Protein AF-A0A7J4DTY6-F1 (afdb_monomer_lite)

pLDDT: mean 70.14, std 17.64, range [26.81, 92.06]

Sequence (203 aa):
MYASEVGQVRNILKVMVALERLIIMARERLVTVKDMKELMNIMMVFGTAIETVKEQVKTLYPSIAVALEEVSRSVRSMIVETSLEGVGNINPTVVSETALQVLNEAWKKAEEEVRESLPEPPLSIPTPQDVVVATTAIDGGKATQTALVKPSIDELEGLVLAYVKQHGGFLDIKYFQEKYGVTKDEVLEALRRLADKGLVRIA

Radius of gyration: 27.7 Å; chains: 1; bounding box: 78×44×54 Å

Secondary structure (DSSP, 8-state):
-HHHHHHHHHHHHHHHHHHHHHHHHHHHHHHH--SHHHHHHHHHHHHHHHHHHHHHHHTT-HHHHHHHHHHHHHHHHHHHHHTTTT-----HHHHHHHHHHHHHHHHHHHHHHHHHHSPPP------SS--------------------PPPHHHHHHHHHHHHHHTTT---HHHHHHHHT--HHHHHHHHHHHHHTTS----

Foldseek 3Di:
DVVVVVVLVLVVQLLVQLVVLLVVVLVVQCVVDDDLQSVLLSLLLSLLLLVVSLVVCCVPPVVVSVVSVVVSVVSVVVSVVSVPPDDDDDDNVVSNVSSVVSSVVSSVVSVVVSCVVDPDPDDPDDDPDDPPDDDDDDDDDDDDDDDDDQDDLVVLLVVLLVVCVVVVNDDDLVVSCVVRVDDSVSNVVSVVVCVVVVNHDDD

Structure (mmCIF, N/CA/C/O backbone):
data_AF-A0A7J4DTY6-F1
#
_entry.id   AF-A0A7J4DTY6-F1
#
loop_
_atom_site.group_PDB
_atom_site.id
_atom_site.type_symbol
_atom_site.label_atom_id
_atom_site.label_alt_id
_atom_site.label_comp_id
_atom_site.label_asym_id
_atom_site.label_entity_id
_atom_site.label_seq_id
_atom_site.pdbx_PDB_ins_code
_atom_site.Cartn_x
_atom_site.Cartn_y
_atom_site.Cartn_z
_atom_site.occupancy
_atom_site.B_iso_or_equiv
_atom_site.auth_seq_id
_atom_site.auth_comp_id
_atom_site.auth_asym_id
_atom_site.auth_atom_id
_atom_site.pdbx_PDB_model_num
ATOM 1 N N . MET A 1 1 ? -15.604 -0.057 23.910 1.00 50.09 1 MET A N 1
ATOM 2 C CA . MET A 1 1 ? -14.194 -0.474 23.742 1.00 50.09 1 MET A CA 1
ATOM 3 C C . MET A 1 1 ? -14.016 -1.355 22.512 1.00 50.09 1 MET A C 1
ATOM 5 O O . MET A 1 1 ? -13.377 -0.889 21.581 1.00 50.09 1 MET A O 1
ATOM 9 N N . TYR A 1 2 ? -14.690 -2.503 22.416 1.00 52.78 2 TYR A N 1
ATOM 10 C CA . TYR A 1 2 ? -14.561 -3.427 21.274 1.00 52.78 2 TYR A CA 1
ATOM 11 C C . TYR A 1 2 ? -14.817 -2.828 19.876 1.00 52.78 2 TYR A C 1
ATOM 13 O O . TYR A 1 2 ? -14.131 -3.184 18.929 1.00 52.78 2 TYR A O 1
ATOM 21 N N . ALA A 1 3 ? -15.740 -1.870 19.724 1.00 58.59 3 ALA A N 1
ATOM 22 C CA . ALA A 1 3 ? -15.990 -1.223 18.428 1.00 58.59 3 ALA A CA 1
ATOM 23 C C . ALA A 1 3 ? -14.776 -0.433 17.884 1.00 58.59 3 ALA A C 1
ATOM 25 O O . ALA A 1 3 ? -14.556 -0.399 16.676 1.00 58.59 3 ALA A O 1
ATOM 26 N N . SER A 1 4 ? -13.968 0.169 18.768 1.00 64.38 4 SER A N 1
ATOM 27 C CA . SER A 1 4 ? -12.745 0.893 18.383 1.00 64.38 4 SER A CA 1
ATOM 28 C C . SER A 1 4 ? -11.622 -0.075 18.000 1.00 64.38 4 SER A C 1
ATOM 30 O O . SER A 1 4 ? -10.934 0.132 17.004 1.00 64.38 4 SER A O 1
ATOM 32 N N . GLU A 1 5 ? -11.484 -1.179 18.736 1.00 68.19 5 GLU A N 1
ATOM 33 C CA . GLU A 1 5 ? -10.492 -2.226 18.459 1.00 68.19 5 GLU A CA 1
ATOM 34 C C . GLU A 1 5 ? -10.781 -2.942 17.135 1.00 68.19 5 GLU A C 1
ATOM 36 O O . GLU A 1 5 ? -9.880 -3.111 16.319 1.00 68.19 5 GLU A O 1
ATOM 41 N N . VAL A 1 6 ? -12.047 -3.274 16.858 1.00 72.06 6 VAL A N 1
ATOM 42 C CA . VAL A 1 6 ? -12.460 -3.865 15.572 1.00 72.06 6 VAL A CA 1
ATOM 43 C C . VAL A 1 6 ? -12.197 -2.902 14.408 1.00 72.06 6 VAL A C 1
ATOM 45 O O . VAL A 1 6 ? -11.744 -3.332 13.347 1.00 72.06 6 VAL A O 1
ATOM 48 N N . GLY A 1 7 ? -12.407 -1.596 14.606 1.00 69.69 7 GLY A N 1
ATOM 49 C CA . GLY A 1 7 ? -12.053 -0.572 13.618 1.00 69.69 7 GLY A CA 1
ATOM 50 C C . GLY A 1 7 ? -10.548 -0.518 13.333 1.00 69.69 7 GLY A C 1
ATOM 51 O O . GLY A 1 7 ? -10.142 -0.451 12.172 1.00 69.69 7 GLY A O 1
ATOM 52 N N . GLN A 1 8 ? -9.718 -0.619 14.374 1.00 71.75 8 GLN A N 1
ATOM 53 C CA . GLN A 1 8 ? -8.261 -0.669 14.231 1.00 71.75 8 GLN A CA 1
ATOM 54 C C . GLN A 1 8 ? -7.806 -1.940 13.508 1.00 71.75 8 GLN A C 1
ATOM 56 O O . GLN A 1 8 ? -7.022 -1.843 12.567 1.00 71.75 8 GLN A O 1
ATOM 61 N N . VAL A 1 9 ? -8.340 -3.111 13.871 1.00 77.00 9 VAL A N 1
ATOM 62 C CA . VAL A 1 9 ? -8.026 -4.390 13.208 1.00 77.00 9 VAL A CA 1
ATOM 63 C C . VAL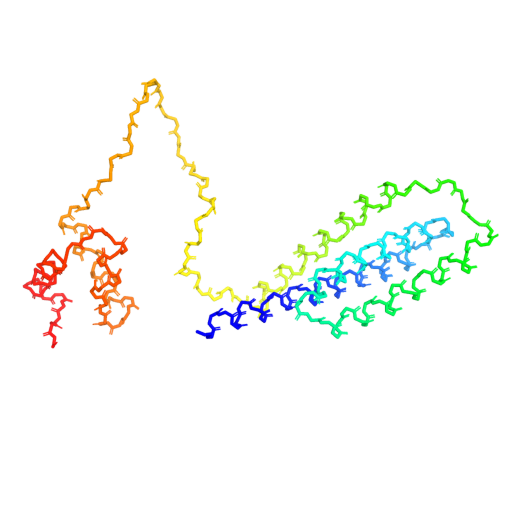 A 1 9 ? -8.417 -4.361 11.730 1.00 77.00 9 VAL A C 1
ATOM 65 O O . VAL A 1 9 ? -7.627 -4.766 10.878 1.00 77.00 9 VAL A O 1
ATOM 68 N N . ARG A 1 10 ? -9.592 -3.811 11.395 1.00 71.19 10 ARG A N 1
ATOM 69 C CA . ARG A 1 10 ? -10.018 -3.645 9.997 1.00 71.19 10 ARG A CA 1
ATOM 70 C C . ARG A 1 10 ? -9.068 -2.729 9.231 1.00 71.19 10 ARG A C 1
ATOM 72 O O . ARG A 1 10 ? -8.735 -3.030 8.090 1.00 71.19 10 ARG A O 1
ATOM 79 N N . ASN A 1 11 ? -8.617 -1.636 9.846 1.00 76.06 11 ASN A N 1
ATOM 80 C CA . ASN A 1 11 ? -7.683 -0.719 9.202 1.00 76.06 11 ASN A CA 1
ATOM 81 C C . ASN A 1 11 ? -6.321 -1.382 8.938 1.00 76.06 11 ASN A C 1
ATOM 83 O O . ASN A 1 11 ? -5.786 -1.254 7.842 1.00 76.06 11 ASN A O 1
ATOM 87 N N . ILE A 1 12 ? -5.799 -2.159 9.895 1.00 78.00 12 ILE A N 1
ATOM 88 C CA . ILE A 1 12 ? -4.567 -2.946 9.707 1.00 78.00 12 ILE A CA 1
ATOM 89 C C . ILE A 1 12 ? -4.719 -3.902 8.541 1.00 78.00 12 ILE A C 1
ATOM 91 O O . ILE A 1 12 ? -3.852 -3.947 7.674 1.00 78.00 12 ILE A O 1
ATOM 95 N N . LEU A 1 13 ? -5.819 -4.657 8.519 1.00 80.50 13 LEU A N 1
ATOM 96 C CA . LEU A 1 13 ? -6.044 -5.641 7.477 1.00 80.50 13 LEU A CA 1
ATOM 97 C C . LEU A 1 13 ? -6.123 -4.966 6.108 1.00 80.50 13 LEU A C 1
ATOM 99 O O . LEU A 1 13 ? -5.472 -5.422 5.177 1.00 80.50 13 LEU A O 1
ATOM 103 N N . LYS A 1 14 ? -6.829 -3.833 6.001 1.00 79.81 14 LYS A N 1
ATOM 104 C CA . LYS A 1 14 ? -6.867 -3.044 4.764 1.00 79.81 14 LYS A CA 1
ATOM 105 C C . LYS A 1 14 ? -5.466 -2.630 4.306 1.00 79.81 14 LYS A C 1
ATOM 107 O O . LYS A 1 14 ? -5.148 -2.815 3.135 1.00 79.81 14 LYS A O 1
ATOM 112 N N . VAL A 1 15 ? -4.614 -2.130 5.205 1.00 80.81 15 VAL A N 1
ATOM 113 C CA . VAL A 1 15 ? -3.241 -1.745 4.836 1.00 80.81 15 VAL A CA 1
ATOM 114 C C . VAL A 1 15 ? -2.395 -2.963 4.448 1.00 80.81 15 VAL A C 1
ATOM 116 O O . VAL A 1 15 ? -1.637 -2.907 3.484 1.00 80.81 15 VAL A O 1
ATOM 119 N N . MET A 1 16 ? -2.518 -4.070 5.179 1.00 82.88 16 MET A N 1
ATOM 120 C CA . MET A 1 16 ? -1.734 -5.280 4.936 1.00 82.88 16 MET A CA 1
ATOM 121 C C . MET A 1 16 ? -2.086 -5.909 3.585 1.00 82.88 16 MET A C 1
ATOM 123 O O . MET A 1 16 ? -1.189 -6.239 2.812 1.00 82.88 16 MET A O 1
ATOM 127 N N . VAL A 1 17 ? -3.378 -5.968 3.258 1.00 84.44 17 VAL A N 1
ATOM 128 C CA . VAL A 1 17 ? -3.850 -6.420 1.946 1.00 84.44 17 VAL A CA 1
ATOM 129 C C . VAL A 1 17 ? -3.437 -5.426 0.853 1.00 84.44 17 VAL A C 1
ATOM 131 O O . VAL A 1 17 ? -2.979 -5.840 -0.208 1.00 84.44 17 VAL A O 1
ATOM 134 N N . ALA A 1 18 ? -3.500 -4.111 1.094 1.00 80.88 18 ALA A N 1
ATOM 135 C CA . ALA A 1 18 ? -3.021 -3.120 0.123 1.00 80.88 18 ALA A CA 1
ATOM 136 C C . ALA A 1 18 ? -1.521 -3.280 -0.175 1.00 80.88 18 ALA A C 1
ATOM 138 O O . ALA A 1 18 ? -1.108 -3.206 -1.334 1.00 80.88 18 ALA A O 1
ATOM 139 N N . LEU A 1 19 ? -0.710 -3.560 0.848 1.00 84.69 19 LEU A N 1
ATOM 140 C CA . LEU A 1 19 ? 0.712 -3.851 0.690 1.00 84.69 19 LEU A CA 1
ATOM 141 C C . LEU A 1 19 ? 0.941 -5.136 -0.114 1.00 84.69 19 LEU A C 1
ATOM 143 O O . LEU A 1 19 ? 1.760 -5.145 -1.032 1.00 84.69 19 LEU A O 1
ATOM 147 N N . GLU A 1 20 ? 0.206 -6.203 0.197 1.00 87.56 20 GLU A N 1
ATOM 148 C CA . GLU A 1 20 ? 0.264 -7.455 -0.559 1.00 87.56 20 GLU A CA 1
ATOM 149 C C . GLU A 1 20 ? -0.055 -7.218 -2.042 1.00 87.56 20 GLU A C 1
ATOM 151 O O . GLU A 1 20 ? 0.715 -7.613 -2.921 1.00 87.56 20 GLU A O 1
ATOM 156 N N . ARG A 1 21 ? -1.140 -6.489 -2.336 1.00 88.69 21 ARG A N 1
ATOM 157 C CA . ARG A 1 21 ? -1.534 -6.144 -3.708 1.00 88.69 21 ARG A CA 1
ATOM 158 C C . ARG A 1 21 ? -0.487 -5.297 -4.422 1.00 88.69 21 ARG A C 1
ATOM 160 O O . ARG A 1 21 ? -0.227 -5.536 -5.603 1.00 88.69 21 ARG A O 1
ATOM 167 N N . LEU A 1 22 ? 0.147 -4.359 -3.721 1.00 85.06 22 LEU A N 1
ATOM 168 C CA . LEU A 1 22 ? 1.234 -3.551 -4.268 1.00 85.06 22 LEU A CA 1
ATOM 169 C C . LEU A 1 22 ? 2.437 -4.422 -4.666 1.00 85.06 22 LEU A C 1
ATOM 171 O O . LEU A 1 22 ? 2.975 -4.261 -5.761 1.00 85.06 22 LEU A O 1
ATOM 175 N N . ILE A 1 23 ? 2.828 -5.376 -3.815 1.00 88.00 23 ILE A N 1
ATOM 176 C CA . ILE A 1 23 ? 3.949 -6.292 -4.077 1.00 88.00 23 ILE A CA 1
ATOM 177 C C . ILE A 1 23 ? 3.628 -7.243 -5.237 1.00 88.00 23 ILE A C 1
ATOM 179 O O . ILE A 1 23 ? 4.478 -7.465 -6.102 1.00 88.00 23 ILE A O 1
ATOM 183 N N . ILE A 1 24 ? 2.405 -7.777 -5.303 1.00 88.19 24 ILE A N 1
ATOM 184 C CA . ILE A 1 24 ? 1.967 -8.631 -6.418 1.00 88.19 24 ILE A CA 1
ATOM 185 C C . ILE A 1 24 ? 2.021 -7.853 -7.736 1.00 88.19 24 ILE A C 1
ATOM 187 O O . ILE A 1 24 ? 2.596 -8.340 -8.709 1.00 88.19 24 ILE A O 1
ATOM 191 N N . MET A 1 25 ? 1.503 -6.622 -7.756 1.00 85.56 25 MET A N 1
ATOM 192 C CA . MET A 1 25 ? 1.555 -5.773 -8.945 1.00 85.56 25 MET A CA 1
ATOM 193 C C . MET A 1 25 ? 3.000 -5.456 -9.356 1.00 85.56 25 MET A C 1
ATOM 195 O O . MET A 1 25 ? 3.314 -5.462 -10.547 1.00 85.56 25 MET A O 1
ATOM 199 N N . ALA A 1 26 ? 3.892 -5.220 -8.389 1.00 86.62 26 ALA A N 1
ATOM 200 C CA . ALA A 1 26 ? 5.315 -5.029 -8.655 1.00 86.62 26 ALA A CA 1
ATOM 201 C C . ALA A 1 26 ? 5.925 -6.259 -9.322 1.00 86.62 26 ALA A C 1
ATOM 203 O O . ALA A 1 26 ? 6.552 -6.139 -10.371 1.00 86.62 26 ALA A O 1
ATOM 204 N N . ARG A 1 27 ? 5.681 -7.450 -8.767 1.00 89.62 27 ARG A N 1
ATOM 205 C CA . ARG A 1 27 ? 6.142 -8.716 -9.343 1.00 89.62 27 ARG A CA 1
ATOM 206 C C . ARG A 1 27 ? 5.638 -8.904 -10.773 1.00 89.62 27 ARG A C 1
ATOM 208 O O . ARG A 1 27 ? 6.429 -9.243 -11.647 1.00 89.62 27 ARG A O 1
ATOM 215 N N . GLU A 1 28 ? 4.345 -8.705 -11.014 1.00 88.81 28 GLU A N 1
ATOM 216 C CA . GLU A 1 28 ? 3.744 -8.857 -12.345 1.00 88.81 28 GLU A CA 1
ATOM 217 C C . GLU A 1 28 ? 4.382 -7.904 -13.356 1.00 88.81 28 GLU A C 1
ATOM 219 O O . GLU A 1 28 ? 4.816 -8.347 -14.418 1.00 88.81 28 GLU A O 1
ATOM 224 N N . ARG A 1 29 ? 4.523 -6.621 -12.997 1.00 85.69 29 ARG A N 1
ATOM 225 C CA . ARG A 1 29 ? 5.162 -5.631 -13.871 1.00 85.69 29 ARG A CA 1
ATOM 226 C C . ARG A 1 29 ? 6.627 -5.968 -14.128 1.00 85.69 29 ARG A C 1
ATOM 228 O O . ARG A 1 29 ? 7.035 -5.941 -15.283 1.00 85.69 29 ARG A O 1
ATOM 235 N N . LEU A 1 30 ? 7.385 -6.353 -13.097 1.00 87.69 30 LEU A N 1
ATOM 236 C CA . LEU A 1 30 ? 8.800 -6.735 -13.207 1.00 87.69 30 LEU A CA 1
ATOM 237 C C . LEU A 1 30 ? 9.023 -7.927 -14.147 1.00 87.69 30 LEU A C 1
ATOM 239 O O . LEU A 1 30 ? 9.977 -7.918 -14.917 1.00 87.69 30 LEU A O 1
ATOM 243 N N . VAL A 1 31 ? 8.135 -8.925 -14.131 1.00 86.94 31 VAL A N 1
ATOM 244 C CA . VAL A 1 31 ? 8.215 -10.087 -15.037 1.00 86.94 31 VAL A CA 1
ATOM 245 C C . VAL A 1 31 ? 7.969 -9.694 -16.497 1.00 86.94 31 VAL A C 1
ATOM 247 O O . VAL A 1 31 ? 8.496 -10.336 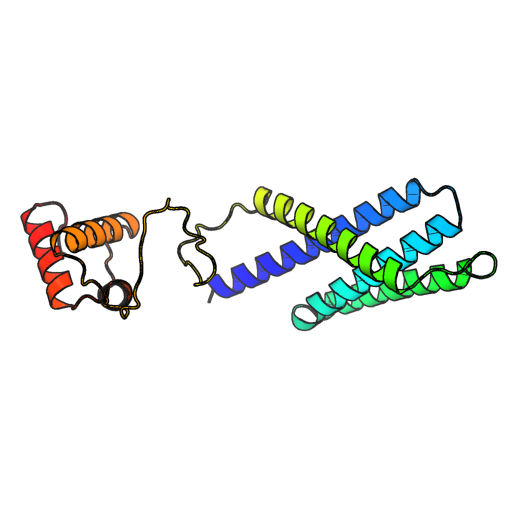-17.403 1.00 86.94 31 VAL A O 1
ATOM 250 N N . THR A 1 32 ? 7.176 -8.649 -16.742 1.00 89.25 32 THR A N 1
ATOM 251 C CA . THR A 1 32 ? 6.845 -8.194 -18.102 1.00 89.25 32 THR A CA 1
ATOM 252 C C . THR A 1 32 ? 7.853 -7.218 -18.708 1.00 89.25 32 THR A C 1
ATOM 254 O O . THR A 1 32 ? 7.738 -6.915 -19.896 1.00 89.25 32 THR A O 1
ATOM 257 N N . VAL A 1 33 ? 8.830 -6.743 -17.927 1.00 89.38 33 VAL A N 1
ATOM 258 C CA . VAL A 1 33 ? 9.803 -5.741 -18.380 1.00 89.38 33 VAL A CA 1
ATOM 259 C C . VAL A 1 33 ? 10.698 -6.289 -19.481 1.00 89.38 33 VAL A C 1
ATOM 261 O O . VAL A 1 33 ? 11.272 -7.370 -19.352 1.00 89.38 33 VAL A O 1
ATOM 264 N N . LYS A 1 34 ? 10.864 -5.497 -20.543 1.00 84.88 34 LYS A N 1
ATOM 265 C CA . LYS A 1 34 ? 11.772 -5.822 -21.654 1.00 84.88 34 LYS A CA 1
ATOM 266 C C . LYS A 1 34 ? 13.026 -4.953 -21.677 1.00 84.88 34 LYS A C 1
ATOM 268 O O . LYS A 1 34 ? 14.076 -5.437 -22.090 1.00 84.88 34 LYS A O 1
ATOM 273 N N . ASP A 1 35 ? 12.929 -3.720 -21.178 1.00 85.31 35 ASP A N 1
ATOM 274 C CA . ASP A 1 35 ? 13.999 -2.722 -21.247 1.00 85.31 35 ASP A CA 1
ATOM 275 C C . ASP A 1 35 ? 14.432 -2.220 -19.859 1.00 85.31 35 ASP A C 1
ATOM 277 O O . ASP A 1 35 ? 13.613 -2.011 -18.962 1.00 85.31 35 ASP A O 1
ATOM 281 N N . MET A 1 36 ? 15.723 -1.909 -19.691 1.00 82.19 36 MET A N 1
ATOM 282 C CA . MET A 1 36 ? 16.263 -1.386 -18.421 1.00 82.19 36 MET A CA 1
ATOM 283 C C . MET A 1 36 ? 15.627 -0.054 -17.998 1.00 82.19 36 MET A C 1
ATOM 285 O O . MET A 1 36 ? 15.429 0.200 -16.813 1.00 82.19 36 MET A O 1
ATOM 289 N N . LYS A 1 37 ? 15.249 0.801 -18.954 1.00 82.50 37 LYS A N 1
ATOM 290 C CA . LYS A 1 37 ? 14.558 2.065 -18.657 1.00 82.50 37 LYS A CA 1
ATOM 291 C C . LYS A 1 37 ? 13.182 1.827 -18.026 1.00 82.50 37 LYS A C 1
ATOM 293 O O . LYS A 1 37 ? 12.783 2.550 -17.114 1.00 82.50 37 LYS A O 1
ATOM 298 N N . GLU A 1 38 ? 12.462 0.826 -18.521 1.00 83.81 38 GLU A N 1
ATOM 299 C CA . GLU A 1 38 ? 11.157 0.430 -18.000 1.00 83.81 38 GLU A CA 1
ATOM 300 C C . GLU A 1 38 ? 11.301 -0.193 -16.605 1.00 83.81 38 GLU A C 1
ATOM 302 O O . GLU A 1 38 ? 10.561 0.194 -15.700 1.00 83.81 38 GLU A O 1
ATOM 307 N N . LEU A 1 39 ? 12.322 -1.041 -16.399 1.00 86.31 39 LEU A N 1
ATOM 308 C CA . LEU A 1 39 ? 12.687 -1.579 -15.082 1.00 86.31 39 LEU A CA 1
ATOM 309 C C . LEU A 1 39 ? 12.883 -0.455 -14.060 1.00 86.31 39 LEU A C 1
ATOM 311 O O . LEU A 1 39 ? 12.267 -0.457 -12.997 1.00 86.31 39 LEU A O 1
ATOM 315 N N . MET A 1 40 ? 13.705 0.535 -14.408 1.00 85.44 40 MET A N 1
ATOM 316 C CA . MET A 1 40 ? 14.034 1.658 -13.531 1.00 85.44 40 MET A CA 1
ATOM 317 C C . MET A 1 40 ? 12.809 2.509 -13.197 1.00 85.44 40 MET A C 1
ATOM 319 O O . MET A 1 40 ? 12.614 2.880 -12.041 1.00 85.44 40 MET A O 1
ATOM 323 N N . ASN A 1 41 ? 11.948 2.776 -14.184 1.00 85.75 41 ASN A N 1
ATOM 324 C CA . ASN A 1 41 ? 10.704 3.508 -13.959 1.00 85.75 41 ASN A CA 1
ATOM 325 C C . ASN A 1 41 ? 9.776 2.752 -12.996 1.00 85.75 41 ASN A C 1
ATOM 327 O O . ASN A 1 41 ? 9.266 3.323 -12.036 1.00 85.75 41 ASN A O 1
ATOM 331 N N . ILE A 1 42 ? 9.612 1.445 -13.210 1.00 86.81 42 ILE A N 1
ATOM 332 C CA . ILE A 1 42 ? 8.832 0.558 -12.344 1.00 86.81 42 ILE A CA 1
ATOM 333 C C . ILE A 1 42 ? 9.376 0.584 -10.914 1.00 86.81 42 ILE A C 1
ATOM 335 O O . ILE A 1 42 ? 8.622 0.842 -9.977 1.00 86.81 42 ILE A O 1
ATOM 339 N N . MET A 1 43 ? 10.682 0.386 -10.733 1.00 87.31 43 MET A N 1
ATOM 340 C CA . MET A 1 43 ? 11.304 0.385 -9.409 1.00 87.31 43 MET A CA 1
ATOM 341 C C . MET A 1 43 ? 11.144 1.720 -8.679 1.00 87.31 43 MET A C 1
ATOM 343 O O . MET A 1 43 ? 10.864 1.723 -7.482 1.00 87.31 43 MET A O 1
ATOM 347 N N . MET A 1 44 ? 11.272 2.848 -9.383 1.00 88.06 44 MET A N 1
ATOM 348 C CA . MET A 1 44 ? 11.054 4.170 -8.793 1.00 88.06 44 MET A CA 1
ATOM 349 C C . MET A 1 44 ? 9.602 4.358 -8.341 1.00 88.06 44 MET A C 1
ATOM 351 O O . MET A 1 44 ? 9.373 4.751 -7.199 1.00 88.06 44 MET A O 1
ATOM 355 N N . VAL A 1 45 ? 8.633 4.011 -9.195 1.00 89.00 45 VAL A N 1
ATOM 356 C CA . VAL A 1 45 ? 7.194 4.090 -8.892 1.00 89.00 45 VAL A CA 1
ATOM 357 C C . VAL A 1 45 ? 6.851 3.246 -7.659 1.00 89.00 45 VAL A C 1
ATOM 359 O O . VAL A 1 45 ? 6.220 3.736 -6.719 1.00 89.00 45 VAL A O 1
ATOM 362 N N . PHE A 1 46 ? 7.321 1.998 -7.606 1.00 87.50 46 PHE A N 1
ATOM 363 C CA . PHE A 1 46 ? 7.070 1.121 -6.461 1.00 87.50 46 PHE A CA 1
ATOM 364 C C . PHE A 1 46 ? 7.805 1.568 -5.196 1.00 87.50 46 PHE A C 1
ATOM 366 O O . PHE A 1 46 ? 7.211 1.542 -4.121 1.00 87.50 46 PHE A O 1
ATOM 373 N N . GLY A 1 47 ? 9.045 2.050 -5.308 1.00 89.12 47 GLY A N 1
ATOM 374 C CA . GLY A 1 47 ? 9.782 2.624 -4.181 1.00 89.12 47 GLY A CA 1
ATOM 375 C C . GLY A 1 47 ? 9.032 3.793 -3.539 1.00 89.12 47 GLY A C 1
ATOM 376 O O . GLY A 1 47 ? 8.869 3.830 -2.321 1.00 89.12 47 GLY A O 1
ATOM 377 N N . THR A 1 48 ? 8.485 4.704 -4.350 1.00 89.44 48 THR A N 1
ATOM 378 C CA . THR A 1 48 ? 7.666 5.821 -3.849 1.00 89.44 48 THR A CA 1
ATOM 379 C C . THR A 1 48 ? 6.325 5.375 -3.253 1.00 89.44 48 THR A C 1
ATOM 381 O O . THR A 1 48 ? 5.871 5.944 -2.257 1.00 89.44 48 THR A O 1
ATOM 384 N N . ALA A 1 49 ? 5.700 4.328 -3.799 1.00 87.94 49 ALA A N 1
ATOM 385 C CA . ALA A 1 49 ? 4.457 3.785 -3.253 1.00 87.94 49 ALA A CA 1
ATOM 386 C C . ALA A 1 49 ? 4.678 3.120 -1.880 1.00 87.94 49 ALA A C 1
ATOM 388 O O . ALA A 1 49 ? 3.914 3.369 -0.949 1.00 87.94 49 ALA A O 1
ATOM 389 N N . ILE A 1 50 ? 5.757 2.344 -1.724 1.00 89.44 50 ILE A N 1
ATOM 390 C CA . ILE A 1 50 ? 6.146 1.715 -0.450 1.00 89.44 50 ILE A CA 1
ATOM 391 C C . ILE A 1 50 ? 6.427 2.778 0.616 1.00 89.44 50 ILE A C 1
ATOM 393 O O . ILE A 1 50 ? 5.964 2.649 1.747 1.00 89.44 50 ILE A O 1
ATOM 397 N N . GLU A 1 51 ? 7.118 3.859 0.250 1.00 89.06 51 GLU A N 1
ATOM 398 C CA . GLU A 1 51 ? 7.378 4.991 1.145 1.00 89.06 51 GLU A CA 1
ATOM 399 C C . GLU A 1 51 ? 6.076 5.645 1.642 1.00 89.06 51 GLU A C 1
ATOM 401 O O . GLU A 1 51 ? 5.942 5.977 2.819 1.00 89.06 51 GLU A O 1
ATOM 406 N N . THR A 1 52 ? 5.082 5.762 0.760 1.00 87.62 52 THR A N 1
ATOM 407 C CA . THR A 1 52 ? 3.767 6.323 1.101 1.00 87.62 52 THR A CA 1
ATOM 408 C C . THR A 1 52 ? 3.011 5.420 2.077 1.00 87.62 52 THR A C 1
ATOM 410 O O . THR A 1 52 ? 2.469 5.901 3.072 1.00 87.62 52 THR A O 1
ATOM 413 N N . VAL A 1 53 ? 3.007 4.104 1.838 1.00 85.62 53 VAL A N 1
ATOM 414 C CA . VAL A 1 53 ? 2.390 3.128 2.754 1.00 85.62 53 VAL A CA 1
ATOM 415 C C . VAL A 1 53 ? 3.106 3.127 4.105 1.00 85.62 53 VAL A C 1
ATOM 417 O O . VAL A 1 53 ? 2.454 3.102 5.148 1.00 85.62 53 VAL A O 1
ATOM 420 N N . LYS A 1 54 ? 4.440 3.224 4.110 1.00 87.00 54 LYS A N 1
ATOM 421 C CA . LYS A 1 54 ? 5.245 3.307 5.333 1.00 87.00 54 LYS A CA 1
ATOM 422 C C . LYS A 1 54 ? 4.795 4.463 6.223 1.00 87.00 54 LYS A C 1
ATOM 424 O O . LYS A 1 54 ? 4.561 4.242 7.410 1.00 87.00 54 LYS A O 1
ATOM 429 N N . GLU A 1 55 ? 4.635 5.667 5.672 1.00 87.25 55 GLU A N 1
ATOM 430 C CA . GLU A 1 55 ? 4.196 6.834 6.451 1.00 87.25 55 GLU A CA 1
ATOM 431 C C . GLU A 1 55 ? 2.766 6.675 6.995 1.00 87.25 55 GLU A C 1
ATOM 433 O O . GLU A 1 55 ? 2.496 7.078 8.126 1.00 87.25 55 GLU A O 1
ATOM 438 N N . GLN A 1 56 ? 1.865 6.013 6.260 1.00 81.31 56 GLN A N 1
ATOM 439 C CA . GLN A 1 56 ? 0.507 5.722 6.743 1.00 81.31 56 GLN A CA 1
ATOM 440 C C . GLN A 1 56 ? 0.494 4.712 7.900 1.00 81.31 56 GLN A C 1
ATOM 442 O O . GLN A 1 56 ? -0.300 4.837 8.834 1.00 81.31 56 GLN A O 1
ATOM 447 N N . VAL A 1 57 ? 1.384 3.717 7.862 1.00 82.19 57 VAL A N 1
ATOM 448 C CA . VAL A 1 57 ? 1.449 2.662 8.884 1.00 82.19 57 VAL A CA 1
ATOM 449 C C . VAL A 1 57 ? 2.247 3.091 10.107 1.00 82.19 57 VAL A C 1
ATOM 451 O O . VAL A 1 57 ? 1.935 2.652 11.207 1.00 82.19 57 VAL A O 1
ATOM 454 N N . LYS A 1 58 ? 3.236 3.975 9.960 1.00 84.94 58 LYS A N 1
ATOM 455 C CA . LYS A 1 58 ? 4.147 4.408 11.032 1.00 84.94 58 LYS A CA 1
ATOM 456 C C . LYS A 1 58 ? 3.441 4.874 12.305 1.00 84.94 58 LYS A C 1
ATOM 458 O O . LYS A 1 58 ? 3.903 4.554 13.397 1.00 84.94 58 LYS A O 1
ATOM 463 N N . THR A 1 59 ? 2.325 5.589 12.173 1.00 79.06 59 THR A N 1
ATOM 464 C CA . THR A 1 59 ? 1.549 6.101 13.317 1.00 79.06 59 THR A CA 1
ATOM 465 C C . THR A 1 59 ? 0.771 5.002 14.044 1.00 79.06 59 THR A C 1
ATOM 467 O O . THR A 1 59 ? 0.497 5.131 15.233 1.00 79.06 59 THR A O 1
ATOM 470 N N . LEU A 1 60 ? 0.416 3.922 13.347 1.00 75.06 60 LEU A N 1
ATOM 471 C CA . LEU A 1 60 ? -0.411 2.842 13.887 1.00 75.06 60 LEU A CA 1
ATOM 472 C C . LEU A 1 60 ? 0.438 1.643 14.340 1.00 75.06 60 LEU A C 1
ATOM 474 O O . LEU A 1 60 ? 0.185 1.079 15.400 1.00 75.06 60 LEU A O 1
ATOM 478 N N . TYR A 1 61 ? 1.449 1.270 13.550 1.00 79.94 61 TYR A N 1
ATOM 479 C CA . TYR A 1 61 ? 2.286 0.081 13.724 1.00 79.94 61 TYR A CA 1
ATOM 480 C C . TYR A 1 61 ? 3.746 0.357 13.328 1.00 79.94 61 TYR A C 1
ATOM 482 O O . TYR A 1 61 ? 4.163 0.076 12.200 1.00 79.94 61 TYR A O 1
ATOM 490 N N . PRO A 1 62 ? 4.569 0.854 14.269 1.00 83.38 62 PRO A N 1
ATOM 491 C CA . PRO A 1 62 ? 5.970 1.180 14.006 1.00 83.38 62 PRO A CA 1
ATOM 492 C C . PRO A 1 62 ? 6.810 -0.011 13.524 1.00 83.38 62 PRO A C 1
ATOM 494 O O . PRO A 1 62 ? 7.716 0.171 12.718 1.00 83.38 62 PRO A O 1
ATOM 497 N N . SER A 1 63 ? 6.507 -1.235 13.969 1.00 82.81 63 SER A N 1
ATOM 498 C CA . SER A 1 63 ? 7.237 -2.447 13.563 1.00 82.81 63 SER A CA 1
ATOM 499 C C . SER A 1 63 ? 7.099 -2.754 12.068 1.00 82.81 63 SER A C 1
ATOM 501 O O . SER A 1 63 ? 8.083 -3.104 11.421 1.00 82.81 63 SER A O 1
ATOM 503 N N . ILE A 1 64 ? 5.903 -2.572 11.499 1.00 83.00 64 ILE A N 1
ATOM 504 C CA . ILE A 1 64 ? 5.659 -2.760 10.062 1.00 83.00 64 ILE A CA 1
ATOM 505 C C . ILE A 1 64 ? 6.360 -1.655 9.266 1.00 83.00 64 ILE A C 1
ATOM 507 O O . ILE A 1 64 ? 6.942 -1.926 8.220 1.00 83.00 64 ILE A O 1
ATOM 511 N N . ALA A 1 65 ? 6.372 -0.422 9.777 1.00 86.81 65 ALA A N 1
ATOM 512 C CA . ALA A 1 65 ? 7.090 0.676 9.134 1.00 86.81 65 ALA A CA 1
ATOM 513 C C . ALA A 1 65 ? 8.607 0.419 9.043 1.00 86.81 65 ALA A C 1
ATOM 515 O O . ALA A 1 65 ? 9.215 0.777 8.038 1.00 86.81 65 ALA A O 1
ATOM 516 N N . VAL A 1 66 ? 9.212 -0.242 10.039 1.00 90.50 66 VAL A N 1
ATOM 517 C CA . VAL A 1 66 ? 10.625 -0.664 9.975 1.00 90.50 66 VAL A CA 1
ATOM 518 C C . VAL A 1 66 ? 10.845 -1.693 8.862 1.00 90.50 66 VAL A C 1
ATOM 520 O O . VAL A 1 66 ? 11.760 -1.525 8.061 1.00 90.50 66 VAL A O 1
ATOM 523 N N . ALA A 1 67 ? 9.982 -2.706 8.747 1.00 87.94 67 ALA A N 1
ATOM 524 C CA . ALA A 1 67 ? 10.078 -3.687 7.663 1.00 87.94 67 ALA A CA 1
ATOM 525 C C . ALA A 1 67 ? 9.914 -3.034 6.276 1.00 87.94 67 ALA A C 1
ATOM 527 O O . ALA A 1 67 ? 10.655 -3.338 5.343 1.00 87.94 67 ALA A O 1
ATOM 528 N N . LEU A 1 68 ? 8.984 -2.083 6.140 1.00 88.62 68 LEU A N 1
ATOM 529 C CA . LEU A 1 68 ? 8.799 -1.315 4.904 1.00 88.62 68 LEU A CA 1
ATOM 530 C C . LEU A 1 68 ? 9.995 -0.410 4.582 1.00 88.62 68 LEU A C 1
ATOM 532 O O . LEU A 1 68 ? 10.310 -0.227 3.408 1.00 88.62 68 LEU A O 1
ATOM 536 N N . GLU A 1 69 ? 10.685 0.126 5.590 1.00 91.31 69 GLU A N 1
ATOM 537 C CA . GLU A 1 69 ? 11.922 0.891 5.398 1.00 91.31 69 GLU A CA 1
ATOM 538 C C . GLU A 1 69 ? 13.047 0.014 4.836 1.00 91.31 69 GLU A C 1
ATOM 540 O O . GLU A 1 69 ? 13.747 0.436 3.917 1.00 91.31 69 GLU A O 1
ATOM 545 N N . GLU A 1 70 ? 13.203 -1.216 5.332 1.00 91.75 70 GLU A N 1
ATOM 546 C CA . GLU A 1 70 ? 14.188 -2.166 4.801 1.00 91.75 70 GLU A CA 1
ATOM 547 C C . GLU A 1 70 ? 13.912 -2.499 3.330 1.00 91.75 70 GLU A C 1
ATOM 549 O O . GLU A 1 70 ? 14.825 -2.450 2.499 1.00 91.75 70 GLU A O 1
ATOM 554 N N . VAL A 1 71 ? 12.645 -2.751 2.982 1.00 90.12 71 VAL A N 1
ATOM 555 C CA . VAL A 1 71 ? 12.229 -2.982 1.590 1.00 90.12 71 VAL A CA 1
ATOM 556 C C . VAL A 1 71 ? 12.486 -1.738 0.735 1.00 90.12 71 VAL A C 1
ATOM 558 O O . VAL A 1 71 ? 13.081 -1.842 -0.338 1.00 90.12 71 VAL A O 1
ATOM 561 N N . SER A 1 72 ? 12.111 -0.550 1.217 1.00 89.81 72 SER A N 1
ATOM 562 C CA . SER A 1 72 ? 12.343 0.723 0.521 1.00 89.81 72 SER A CA 1
ATOM 563 C C . SER A 1 72 ? 13.838 0.967 0.275 1.00 89.81 72 SER A C 1
ATOM 565 O O . SER A 1 72 ? 14.252 1.341 -0.826 1.00 89.81 72 SER A O 1
ATOM 567 N N . ARG A 1 73 ? 14.691 0.667 1.262 1.00 92.06 73 ARG A N 1
ATOM 568 C CA . ARG A 1 73 ? 16.151 0.755 1.137 1.00 92.06 73 ARG A CA 1
ATOM 569 C C . ARG A 1 73 ? 16.709 -0.233 0.117 1.00 92.06 73 ARG A C 1
ATOM 571 O O . ARG A 1 73 ? 17.573 0.153 -0.666 1.00 92.06 73 ARG A O 1
ATOM 578 N N . SER A 1 74 ? 16.211 -1.468 0.100 1.00 91.44 74 SER A N 1
ATOM 579 C CA . SER A 1 74 ? 16.605 -2.478 -0.887 1.00 91.44 74 SER A CA 1
ATOM 580 C C . SER A 1 74 ? 16.258 -2.039 -2.315 1.00 91.44 74 SER A C 1
ATOM 582 O O . SER A 1 74 ? 17.121 -2.072 -3.193 1.00 91.44 74 SER A O 1
ATOM 584 N N . VAL A 1 75 ? 15.043 -1.519 -2.531 1.00 89.56 75 VAL A N 1
ATOM 585 C CA . VAL A 1 75 ? 14.612 -0.956 -3.824 1.00 89.56 75 VAL A CA 1
ATOM 586 C C . VAL A 1 75 ? 15.507 0.213 -4.241 1.00 89.56 75 VAL A C 1
ATOM 588 O O . VAL A 1 75 ? 15.969 0.253 -5.380 1.00 89.56 75 VAL A O 1
ATOM 591 N N . ARG A 1 76 ? 15.820 1.134 -3.319 1.00 88.75 76 ARG A N 1
ATOM 592 C CA . ARG A 1 76 ? 16.742 2.253 -3.578 1.00 88.75 76 ARG A CA 1
ATOM 593 C C . ARG A 1 76 ? 18.156 1.781 -3.939 1.00 88.75 76 ARG A C 1
ATOM 595 O O . ARG A 1 76 ? 18.736 2.334 -4.869 1.00 88.75 76 ARG A O 1
ATOM 602 N N . SER A 1 77 ? 18.693 0.763 -3.257 1.00 90.25 77 SER A N 1
ATOM 603 C CA . SER A 1 77 ? 20.016 0.191 -3.573 1.00 90.25 77 SER A CA 1
ATOM 604 C C . SER A 1 77 ? 20.046 -0.380 -4.986 1.00 90.25 77 SER A C 1
ATOM 606 O O . SER A 1 77 ? 20.914 -0.020 -5.774 1.00 90.25 77 SER A O 1
ATOM 608 N N . MET A 1 78 ? 19.037 -1.177 -5.345 1.00 87.75 78 MET A N 1
ATOM 609 C CA . MET A 1 78 ? 18.927 -1.758 -6.684 1.00 87.75 78 MET A CA 1
ATOM 610 C C . MET A 1 78 ? 18.821 -0.691 -7.781 1.00 87.75 78 MET A C 1
ATOM 612 O O . MET A 1 78 ? 19.464 -0.828 -8.819 1.00 87.75 78 MET A O 1
ATOM 616 N N . ILE A 1 79 ? 18.065 0.392 -7.554 1.00 85.31 79 ILE A N 1
ATOM 617 C CA . ILE A 1 79 ? 18.009 1.534 -8.484 1.00 85.31 79 ILE A CA 1
ATOM 618 C C . ILE A 1 79 ? 19.412 2.122 -8.666 1.00 85.31 79 ILE A C 1
ATOM 620 O O . ILE A 1 79 ? 19.849 2.313 -9.794 1.00 85.31 79 ILE A O 1
ATOM 624 N N . VAL A 1 80 ? 20.134 2.396 -7.578 1.00 85.31 80 VAL A N 1
ATOM 625 C CA . VAL A 1 80 ? 21.471 3.008 -7.641 1.00 85.31 80 VAL A CA 1
ATOM 626 C C . VAL A 1 80 ? 22.475 2.098 -8.351 1.00 85.31 80 VAL A C 1
ATOM 628 O O . VAL A 1 80 ? 23.204 2.566 -9.222 1.00 85.31 80 VAL A O 1
ATOM 631 N N . GLU A 1 81 ? 22.480 0.805 -8.032 1.00 84.81 81 GLU A N 1
ATOM 632 C CA . GLU A 1 81 ? 23.370 -0.193 -8.639 1.00 84.81 81 GLU A CA 1
ATOM 633 C C . GLU A 1 81 ? 23.092 -0.384 -10.138 1.00 84.81 81 GLU A C 1
ATOM 635 O O . GLU A 1 81 ? 24.021 -0.503 -10.934 1.00 84.81 81 GLU A O 1
ATOM 640 N N . THR A 1 82 ? 21.820 -0.340 -10.541 1.00 81.69 82 THR A N 1
ATOM 641 C CA . THR A 1 82 ? 21.395 -0.512 -11.943 1.00 81.69 82 THR A CA 1
ATOM 642 C C . THR A 1 82 ? 21.489 0.795 -12.748 1.00 81.69 82 THR A C 1
ATOM 644 O O . THR A 1 82 ? 21.534 0.785 -13.977 1.00 81.69 82 THR A O 1
ATOM 647 N N . SER A 1 83 ? 21.563 1.950 -12.077 1.00 69.75 83 SER A N 1
ATOM 648 C CA . SER A 1 83 ? 21.599 3.284 -12.694 1.00 69.75 83 SER A CA 1
ATOM 649 C C . SER A 1 83 ? 22.903 3.603 -13.438 1.00 69.75 83 SER A C 1
ATOM 651 O O . SER A 1 83 ? 22.960 4.644 -14.098 1.00 69.75 83 SER A O 1
ATOM 653 N N . LEU A 1 84 ? 23.939 2.764 -13.343 1.00 61.66 84 LEU A N 1
ATOM 654 C CA . LEU A 1 84 ? 25.285 3.090 -13.824 1.00 61.66 84 LEU A CA 1
ATOM 655 C C . LEU A 1 84 ? 25.371 3.320 -15.349 1.00 61.66 84 LEU A C 1
ATOM 657 O O . LEU A 1 84 ? 26.294 3.995 -15.795 1.00 61.66 84 LEU A O 1
ATOM 661 N N . GLU A 1 85 ? 24.405 2.834 -16.143 1.00 56.41 85 GLU A N 1
ATOM 662 C CA . GLU A 1 85 ? 24.470 2.909 -17.618 1.00 56.41 85 GLU A CA 1
ATOM 663 C C . GLU A 1 85 ? 23.178 3.378 -18.335 1.00 56.41 85 GLU A C 1
ATOM 665 O O . GLU A 1 85 ? 23.178 3.491 -19.559 1.00 56.41 85 GLU A O 1
ATOM 670 N N . GLY A 1 86 ? 22.071 3.682 -17.634 1.00 55.38 86 GLY A N 1
ATOM 671 C CA . GLY A 1 86 ? 20.740 3.689 -18.284 1.00 55.38 86 GLY A CA 1
ATOM 672 C C . GLY A 1 86 ? 19.760 4.834 -18.004 1.00 55.38 86 GLY A C 1
ATOM 673 O O . GLY A 1 86 ? 18.665 4.835 -18.575 1.00 55.38 86 GLY A O 1
ATOM 674 N N . VAL A 1 87 ? 20.076 5.809 -17.148 1.00 57.59 87 VAL A N 1
ATOM 675 C CA . VAL A 1 87 ? 19.080 6.829 -16.764 1.00 57.59 87 VAL A CA 1
ATOM 676 C C . VAL A 1 87 ? 19.060 7.976 -17.777 1.00 57.59 87 VAL A C 1
ATOM 678 O O . VAL A 1 87 ? 19.739 8.987 -17.631 1.00 57.59 87 VAL A O 1
ATOM 681 N N . GLY A 1 88 ? 18.238 7.834 -18.822 1.00 61.59 88 GLY A N 1
ATOM 682 C CA . GLY A 1 88 ? 17.700 9.006 -19.524 1.00 61.59 88 GLY A CA 1
ATOM 683 C C . GLY A 1 88 ? 16.901 9.895 -18.556 1.00 61.59 88 GLY A C 1
ATOM 684 O O . GLY A 1 88 ? 16.593 9.464 -17.453 1.00 61.59 88 GLY A O 1
ATOM 685 N N . ASN A 1 89 ? 16.532 11.120 -18.948 1.00 61.91 89 ASN A N 1
ATOM 686 C CA . ASN A 1 89 ? 15.767 12.038 -18.086 1.00 61.91 89 ASN A CA 1
ATOM 687 C C . ASN A 1 89 ? 14.432 11.412 -17.621 1.00 61.91 89 ASN A C 1
ATOM 689 O O . ASN A 1 89 ? 13.429 11.469 -18.336 1.00 61.91 89 ASN A O 1
ATOM 693 N N . ILE A 1 90 ? 14.417 10.805 -16.431 1.00 66.12 90 ILE A N 1
ATOM 694 C CA . ILE A 1 90 ? 13.205 10.340 -15.753 1.00 66.12 90 ILE A CA 1
ATOM 695 C C . ILE A 1 90 ? 12.639 11.538 -14.994 1.00 66.12 90 ILE A C 1
ATOM 697 O O . ILE A 1 90 ? 13.333 12.155 -14.188 1.00 66.12 90 ILE A O 1
ATOM 701 N N . ASN A 1 91 ? 11.384 11.891 -15.272 1.00 75.31 91 ASN A N 1
ATOM 702 C CA . ASN A 1 91 ? 10.727 13.005 -14.602 1.00 75.31 91 ASN A CA 1
ATOM 703 C C . ASN A 1 91 ? 10.180 12.540 -13.234 1.00 75.31 91 ASN A C 1
ATOM 705 O O . ASN A 1 91 ? 9.253 11.725 -13.211 1.00 75.31 91 ASN A O 1
ATOM 709 N N . PRO A 1 92 ? 10.696 13.062 -12.105 1.00 74.88 92 PRO A N 1
ATOM 710 C CA . PRO A 1 92 ? 10.275 12.637 -10.770 1.00 74.88 92 PRO A CA 1
ATOM 711 C C . PRO A 1 92 ? 8.795 12.934 -10.480 1.00 74.88 92 PRO A C 1
ATOM 713 O O . PRO A 1 92 ? 8.158 12.198 -9.728 1.00 74.88 92 PRO A O 1
ATOM 716 N N . THR A 1 93 ? 8.215 13.963 -11.104 1.00 78.38 93 THR A N 1
ATOM 717 C CA . THR A 1 93 ? 6.795 14.308 -10.941 1.00 78.38 93 THR A CA 1
ATOM 718 C C . THR A 1 93 ? 5.888 13.229 -11.533 1.00 78.38 93 THR A C 1
ATOM 720 O O . THR A 1 93 ? 4.912 12.830 -10.903 1.00 78.38 93 THR A O 1
ATOM 723 N N . VAL A 1 94 ? 6.244 12.701 -12.708 1.00 77.75 94 VAL A N 1
ATOM 724 C CA . VAL A 1 94 ? 5.471 11.648 -13.393 1.00 77.75 94 VAL A CA 1
ATOM 725 C C . VAL A 1 94 ? 5.553 10.323 -12.633 1.00 77.75 94 VAL A C 1
ATOM 727 O O . VAL A 1 94 ? 4.555 9.615 -12.511 1.00 77.75 94 VAL A O 1
ATOM 730 N N . VAL A 1 95 ? 6.725 10.004 -12.076 1.00 81.38 95 VAL A N 1
ATOM 731 C CA . VAL A 1 95 ? 6.916 8.829 -11.210 1.00 81.38 95 VAL A CA 1
ATOM 732 C C . VAL A 1 95 ? 5.994 8.903 -9.993 1.00 81.38 95 VAL A C 1
ATOM 734 O O . VAL A 1 95 ? 5.301 7.934 -9.696 1.00 81.38 95 VAL A O 1
ATOM 737 N N . SER A 1 96 ? 5.948 10.057 -9.324 1.00 80.88 96 SER A N 1
ATOM 738 C CA . SER A 1 96 ? 5.104 10.269 -8.143 1.00 80.88 96 SER A CA 1
ATOM 739 C C . SER A 1 96 ? 3.611 10.127 -8.461 1.00 80.88 96 SER A C 1
ATOM 741 O O . SER A 1 96 ? 2.894 9.402 -7.773 1.00 80.88 96 SER A O 1
ATOM 743 N N . GLU A 1 97 ? 3.139 10.745 -9.547 1.00 85.94 97 GLU A N 1
ATOM 744 C CA . GLU A 1 97 ? 1.741 10.623 -9.979 1.00 85.94 97 GLU A CA 1
ATOM 745 C C . GLU A 1 97 ? 1.372 9.167 -10.300 1.00 85.94 97 GLU A C 1
ATOM 747 O O . GLU A 1 97 ? 0.351 8.655 -9.837 1.00 85.94 97 GLU A O 1
ATOM 752 N N . THR A 1 98 ? 2.249 8.464 -11.019 1.00 81.12 98 THR A N 1
ATOM 753 C CA . THR A 1 98 ? 2.059 7.047 -11.356 1.00 81.12 98 THR A CA 1
ATOM 754 C C . THR A 1 98 ? 2.058 6.169 -10.100 1.00 81.12 98 THR A C 1
ATOM 756 O O . THR A 1 98 ? 1.292 5.211 -10.010 1.00 81.12 98 THR A O 1
ATOM 759 N N . ALA A 1 99 ? 2.881 6.494 -9.101 1.00 83.31 99 ALA A N 1
ATOM 760 C CA . ALA A 1 99 ? 2.923 5.776 -7.831 1.00 83.31 99 ALA A CA 1
ATOM 761 C C . ALA A 1 99 ? 1.632 5.930 -7.032 1.00 83.31 99 ALA A C 1
ATOM 763 O O . ALA A 1 99 ? 1.145 4.949 -6.472 1.00 83.31 99 ALA A O 1
ATOM 764 N N . LEU A 1 100 ? 1.037 7.125 -7.029 1.00 85.19 100 LEU A N 1
ATOM 765 C CA . LEU A 1 100 ? -0.267 7.355 -6.409 1.00 85.19 100 LEU A CA 1
ATOM 766 C C . LEU A 1 100 ? -1.381 6.580 -7.119 1.00 85.19 100 LEU A C 1
ATOM 768 O O . LEU A 1 100 ? -2.235 6.001 -6.450 1.00 85.19 100 LEU A O 1
ATOM 772 N N . GLN A 1 101 ? -1.356 6.516 -8.452 1.00 87.00 101 GLN A N 1
ATOM 773 C CA . GLN A 1 101 ? -2.318 5.721 -9.225 1.00 87.00 101 GLN A CA 1
ATOM 774 C C . GLN A 1 101 ? -2.204 4.228 -8.893 1.00 87.00 101 GLN A C 1
ATOM 776 O O . GLN A 1 101 ? -3.199 3.596 -8.543 1.00 87.00 101 GLN A O 1
ATOM 781 N N . VAL A 1 102 ? -0.984 3.686 -8.918 1.00 85.12 102 VAL A N 1
ATOM 782 C CA . VAL A 1 102 ? -0.684 2.291 -8.554 1.00 85.12 102 VAL A CA 1
ATOM 783 C C . VAL A 1 102 ? -1.115 1.976 -7.125 1.00 85.12 102 VAL A C 1
ATOM 785 O O . VAL A 1 102 ? -1.704 0.927 -6.861 1.00 85.12 102 VAL A O 1
ATOM 788 N N . LEU A 1 103 ? -0.855 2.896 -6.198 1.00 85.44 103 LEU A N 1
ATOM 789 C CA . LEU A 1 103 ? -1.265 2.747 -4.812 1.00 85.44 103 LEU A CA 1
ATOM 790 C C . LEU A 1 103 ? -2.794 2.721 -4.695 1.00 85.44 103 LEU A C 1
ATOM 792 O O . LEU A 1 103 ? -3.337 1.856 -4.014 1.00 85.44 103 LEU A O 1
ATOM 796 N N . ASN A 1 104 ? -3.500 3.613 -5.390 1.00 86.25 104 ASN A N 1
ATOM 797 C CA . ASN A 1 104 ? -4.961 3.651 -5.384 1.00 86.25 104 ASN A CA 1
ATOM 798 C C . ASN A 1 104 ? -5.581 2.375 -5.985 1.00 86.25 104 ASN A C 1
ATOM 800 O O . ASN A 1 104 ? -6.560 1.846 -5.461 1.00 86.25 104 ASN A O 1
ATOM 804 N N . GLU A 1 105 ? -4.987 1.834 -7.050 1.00 84.19 105 GLU A N 1
ATOM 805 C CA . GLU A 1 105 ? -5.378 0.536 -7.609 1.00 84.19 105 GLU A CA 1
ATOM 806 C C . GLU A 1 105 ? -5.196 -0.604 -6.596 1.00 84.19 105 GLU A C 1
ATOM 808 O O . GLU A 1 105 ? -6.073 -1.463 -6.472 1.00 84.19 105 GLU A O 1
ATOM 813 N N . ALA A 1 106 ? -4.086 -0.604 -5.849 1.00 81.31 106 ALA A N 1
ATOM 814 C CA . ALA A 1 106 ? -3.832 -1.584 -4.797 1.00 81.31 106 ALA A CA 1
ATOM 815 C C . ALA A 1 106 ? -4.851 -1.467 -3.652 1.00 81.31 106 ALA A C 1
ATOM 817 O O . ALA A 1 106 ? -5.390 -2.482 -3.214 1.00 81.31 106 ALA A O 1
ATOM 818 N N . TRP A 1 107 ? -5.186 -0.244 -3.229 1.00 80.44 107 TRP A N 1
ATOM 819 C CA . TRP A 1 107 ? -6.216 0.016 -2.220 1.00 80.44 107 TRP A CA 1
ATOM 820 C C . TRP A 1 107 ? -7.600 -0.449 -2.650 1.00 80.44 107 TRP A C 1
ATOM 822 O O . TRP A 1 107 ? -8.292 -1.097 -1.870 1.00 80.44 107 TRP A O 1
ATOM 832 N N . LYS A 1 108 ? -7.992 -0.173 -3.896 1.00 85.88 108 LYS A N 1
ATOM 833 C CA . LYS A 1 108 ? -9.285 -0.608 -4.428 1.00 85.88 108 LYS A CA 1
ATOM 834 C C . LYS A 1 108 ? -9.411 -2.134 -4.427 1.00 85.88 108 LYS A C 1
ATOM 836 O O . LYS A 1 108 ? -10.426 -2.659 -3.980 1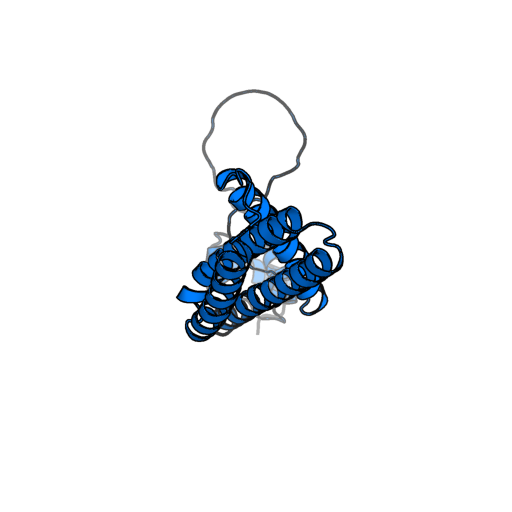.00 85.88 108 LYS A O 1
ATOM 841 N N . LYS A 1 109 ? -8.371 -2.843 -4.886 1.00 80.56 109 LYS A N 1
ATOM 842 C CA . LYS A 1 109 ? -8.333 -4.318 -4.865 1.00 80.56 109 LYS A CA 1
ATOM 843 C C . LYS A 1 109 ? -8.334 -4.868 -3.439 1.00 80.56 109 LYS A C 1
ATOM 845 O O . LYS A 1 109 ? -8.996 -5.862 -3.167 1.00 80.56 109 LYS A O 1
ATOM 850 N N . ALA A 1 110 ? -7.622 -4.208 -2.528 1.00 76.06 110 ALA A N 1
ATOM 851 C CA . ALA A 1 110 ? -7.595 -4.596 -1.127 1.00 76.06 110 ALA A CA 1
ATOM 852 C C . ALA A 1 110 ? -8.944 -4.394 -0.436 1.00 76.06 110 ALA A C 1
ATOM 854 O O . ALA A 1 110 ? -9.356 -5.224 0.365 1.00 76.06 110 ALA A O 1
ATOM 855 N N . GLU A 1 111 ? -9.658 -3.315 -0.747 1.00 76.94 111 GLU A N 1
ATOM 856 C CA . GLU A 1 111 ? -10.990 -3.075 -0.203 1.00 76.94 111 GLU A CA 1
ATOM 857 C C . GLU A 1 111 ? -12.009 -4.103 -0.694 1.00 76.94 111 GLU A C 1
ATOM 859 O O . GLU A 1 111 ? -12.820 -4.571 0.103 1.00 76.94 111 GLU A O 1
ATOM 864 N N . GLU A 1 112 ? -11.943 -4.487 -1.968 1.00 79.94 112 GLU A N 1
ATOM 865 C CA . GLU A 1 112 ? -12.778 -5.549 -2.530 1.00 79.94 112 GLU A CA 1
ATOM 866 C C . GLU A 1 112 ? -12.552 -6.880 -1.799 1.00 79.94 112 GLU A C 1
ATOM 868 O O . GLU A 1 112 ? -13.499 -7.460 -1.276 1.00 79.94 112 GLU A O 1
ATOM 873 N N . GLU A 1 113 ? -11.297 -7.296 -1.639 1.00 70.50 113 GLU A N 1
ATOM 874 C CA . GLU A 1 113 ? -10.929 -8.542 -0.957 1.00 70.50 113 GLU A CA 1
ATOM 875 C C . GLU A 1 113 ? -11.214 -8.525 0.551 1.00 70.50 113 GLU A C 1
ATOM 877 O O . GLU A 1 113 ? -11.678 -9.514 1.123 1.00 70.50 113 GLU A O 1
ATOM 882 N N . VAL A 1 114 ? -10.986 -7.395 1.226 1.00 71.00 114 VAL A N 1
ATOM 883 C CA . VAL A 1 114 ? -11.346 -7.235 2.642 1.00 71.00 114 VAL A CA 1
ATOM 884 C C . VAL A 1 114 ? -12.862 -7.244 2.815 1.00 71.00 114 VAL A C 1
ATOM 886 O O . VAL A 1 114 ? -13.346 -7.767 3.811 1.00 71.00 114 VAL A O 1
ATOM 889 N N . ARG A 1 115 ? -13.628 -6.702 1.862 1.00 69.12 115 ARG A N 1
ATOM 890 C CA . ARG A 1 115 ? -15.097 -6.752 1.882 1.00 69.12 115 ARG A CA 1
ATOM 891 C C . ARG A 1 115 ? -15.631 -8.163 1.627 1.00 69.12 115 ARG A C 1
ATOM 893 O O . ARG A 1 115 ? -16.664 -8.518 2.186 1.00 69.12 115 ARG A O 1
ATOM 900 N N . GLU A 1 116 ? -14.945 -8.954 0.806 1.00 68.94 116 GLU A N 1
ATOM 901 C CA . GLU A 1 116 ? -15.285 -10.361 0.560 1.00 68.94 116 GLU A CA 1
ATOM 902 C C . GLU A 1 116 ? -14.930 -11.271 1.744 1.00 68.94 116 GLU A C 1
ATOM 904 O O . GLU A 1 116 ? -15.719 -12.138 2.115 1.00 68.94 116 GLU A O 1
ATOM 909 N N . SER A 1 117 ? -13.764 -11.065 2.364 1.00 59.44 117 SER A N 1
ATOM 910 C CA . SER A 1 117 ? -13.275 -11.881 3.488 1.00 59.44 117 SER A CA 1
ATOM 911 C C . SER A 1 117 ? -13.852 -11.471 4.846 1.00 59.44 117 SER A C 1
ATOM 913 O O . SER A 1 117 ? -14.013 -12.314 5.730 1.00 59.44 117 SER A O 1
ATOM 915 N N . LEU A 1 118 ? -14.204 -10.195 5.013 1.00 57.22 118 LEU A N 1
ATOM 916 C CA . LEU A 1 118 ? -14.915 -9.657 6.166 1.00 57.22 118 LEU A CA 1
ATOM 917 C C . LEU A 1 118 ? -16.170 -8.917 5.670 1.00 57.22 118 LEU A C 1
ATOM 919 O O . LEU A 1 118 ? -16.081 -7.722 5.354 1.00 57.22 118 LEU A O 1
ATOM 923 N N . PRO A 1 119 ? -17.347 -9.579 5.620 1.00 58.19 119 PRO A N 1
ATOM 924 C CA . PRO A 1 119 ? -18.596 -8.871 5.373 1.00 58.19 119 PRO A CA 1
ATOM 925 C C . PRO A 1 119 ? -18.731 -7.745 6.395 1.00 58.19 119 PRO A C 1
ATOM 927 O O . PRO A 1 119 ? -18.332 -7.890 7.555 1.00 58.19 119 PRO A O 1
ATOM 930 N N . GLU A 1 120 ? -19.247 -6.599 5.954 1.00 50.00 120 GLU A N 1
ATOM 931 C CA . GLU A 1 120 ? -19.333 -5.430 6.818 1.00 50.00 120 GLU A CA 1
ATOM 932 C C . GLU A 1 120 ? -20.086 -5.800 8.103 1.00 50.00 120 GLU A C 1
ATOM 934 O O . GLU A 1 120 ? -21.211 -6.307 8.018 1.00 50.00 120 GLU A O 1
ATOM 939 N N . PRO A 1 121 ? -19.508 -5.576 9.302 1.00 48.94 121 PRO A N 1
ATOM 940 C CA . PRO A 1 121 ? -20.319 -5.616 10.507 1.00 48.94 121 PRO A CA 1
ATOM 941 C C . PRO A 1 121 ? -21.462 -4.621 10.286 1.00 48.94 121 PRO A C 1
ATOM 943 O O . PRO A 1 121 ? -21.189 -3.540 9.755 1.00 48.94 121 PRO A O 1
ATOM 946 N N . PRO A 1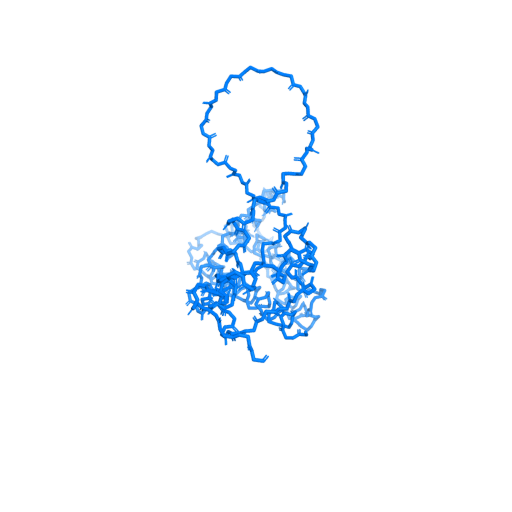 122 ? -22.720 -4.966 10.621 1.00 41.16 122 PRO A N 1
ATOM 947 C CA . PRO A 1 122 ? -23.864 -4.131 10.287 1.00 41.16 122 PRO A CA 1
ATOM 948 C C . PRO A 1 122 ? -23.593 -2.685 10.709 1.00 41.16 122 PRO A C 1
ATOM 950 O O . PRO A 1 122 ? -23.480 -2.372 11.896 1.00 41.16 122 PRO A O 1
ATOM 953 N N . LEU A 1 123 ? -23.446 -1.811 9.709 1.00 44.78 123 LEU A N 1
ATOM 954 C CA . LEU A 1 123 ? -23.398 -0.370 9.883 1.00 44.78 123 LEU A CA 1
ATOM 955 C C . LEU A 1 123 ? -24.748 0.042 10.462 1.00 44.78 123 LEU A C 1
ATOM 957 O O . LEU A 1 123 ? -25.767 0.098 9.782 1.00 44.78 123 LEU A O 1
ATOM 961 N N . SER A 1 124 ? -24.774 0.323 11.752 1.00 41.12 124 SER A N 1
ATOM 962 C CA . SER A 1 124 ? -25.812 1.160 12.343 1.00 41.12 124 SER A CA 1
ATOM 963 C C . SER A 1 124 ? -25.164 2.225 13.200 1.00 41.12 124 SER A C 1
ATOM 965 O O . SER A 1 124 ? -25.511 2.391 14.360 1.00 41.12 124 SER A O 1
ATOM 967 N N . ILE A 1 125 ? -24.218 2.955 12.607 1.00 36.06 125 ILE A N 1
ATOM 968 C CA . ILE A 1 125 ? -23.927 4.331 13.005 1.00 36.06 125 ILE A CA 1
ATOM 969 C C . ILE A 1 125 ? -23.576 5.103 11.723 1.00 36.06 125 ILE A C 1
ATOM 971 O O . ILE A 1 125 ? -22.470 4.937 11.209 1.00 36.06 125 ILE A O 1
ATOM 975 N N . PRO A 1 126 ? -24.491 5.913 11.162 1.00 37.97 126 PRO A N 1
ATOM 976 C CA . PRO A 1 126 ? -24.110 6.893 10.162 1.00 37.97 126 PRO A CA 1
ATO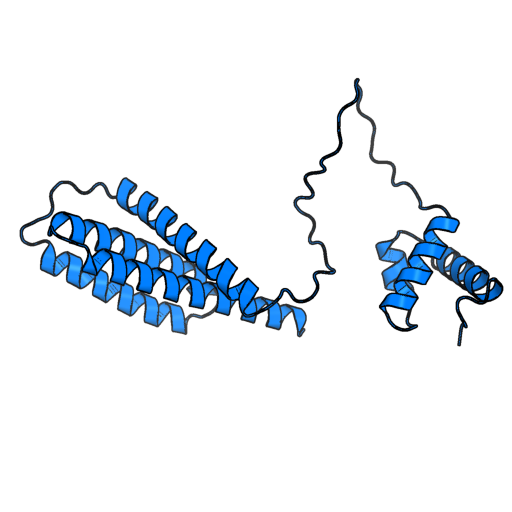M 977 C C . PRO A 1 126 ? -23.236 7.947 10.848 1.00 37.97 126 PRO A C 1
ATOM 979 O O . PRO A 1 126 ? -23.704 8.724 11.679 1.00 37.97 126 PRO A O 1
ATOM 982 N N . THR A 1 127 ? -21.946 7.953 10.526 1.00 33.47 127 THR A N 1
ATOM 983 C CA . THR A 1 127 ? -21.106 9.137 10.702 1.00 33.47 127 THR A CA 1
ATOM 984 C C . THR A 1 127 ? -21.581 10.210 9.716 1.00 33.47 127 THR A C 1
ATOM 986 O O . THR A 1 127 ? -21.814 9.890 8.549 1.00 33.47 127 THR A O 1
ATOM 989 N N . PRO A 1 128 ? -21.773 11.464 10.155 1.00 41.91 128 PRO A N 1
ATOM 990 C CA . PRO A 1 128 ? -22.369 12.511 9.337 1.00 41.91 128 PRO A CA 1
ATOM 991 C C . PRO A 1 128 ? -21.363 13.032 8.311 1.00 41.91 128 PRO A C 1
ATOM 993 O O . PRO A 1 128 ? -20.638 13.976 8.600 1.00 41.91 128 PRO A O 1
ATOM 996 N N . GLN A 1 129 ? -21.313 12.426 7.126 1.00 42.22 129 GLN A N 1
ATOM 997 C CA . GLN A 1 129 ? -20.879 13.077 5.888 1.00 42.22 129 GLN A CA 1
ATOM 998 C C . GLN A 1 129 ? -21.262 12.201 4.686 1.00 42.22 129 GLN A C 1
ATOM 1000 O O . GLN A 1 129 ? -21.028 10.998 4.682 1.00 42.22 129 GLN A O 1
ATOM 1005 N N . ASP A 1 130 ? -21.896 12.847 3.708 1.00 35.25 130 ASP A N 1
ATOM 1006 C CA . ASP A 1 130 ? -22.300 12.348 2.389 1.00 35.25 130 ASP A CA 1
ATOM 1007 C C . ASP A 1 130 ? -23.503 11.396 2.304 1.00 35.25 130 ASP A C 1
ATOM 1009 O O . ASP A 1 130 ? -23.426 10.265 1.832 1.00 35.25 130 ASP A O 1
ATOM 1013 N N . VAL A 1 131 ? -24.689 11.934 2.609 1.00 34.25 131 VAL A N 1
ATOM 1014 C CA . VAL A 1 131 ? -25.896 11.586 1.839 1.00 34.25 131 VAL A CA 1
ATOM 1015 C C . VAL A 1 131 ? -26.078 12.628 0.741 1.00 34.25 131 VAL A C 1
ATOM 1017 O O . VAL A 1 131 ? -26.679 13.682 0.945 1.00 34.25 131 VAL A O 1
ATOM 1020 N N . VAL A 1 132 ? -25.549 12.324 -0.446 1.00 34.47 132 VAL A N 1
ATOM 1021 C CA . VAL A 1 132 ? -25.985 12.968 -1.686 1.00 34.47 132 VAL A CA 1
ATOM 1022 C C . VAL A 1 132 ? -27.406 12.472 -1.944 1.00 34.47 132 VAL A C 1
ATOM 1024 O O . VAL A 1 132 ? -27.627 11.356 -2.411 1.00 34.47 132 VAL A O 1
ATOM 1027 N N . VAL A 1 133 ? -28.382 13.283 -1.545 1.00 37.03 133 VAL A N 1
ATOM 1028 C CA . VAL A 1 133 ? -29.803 13.031 -1.775 1.00 37.03 133 VAL A CA 1
ATOM 1029 C C . VAL A 1 133 ? -30.074 13.172 -3.268 1.00 37.03 133 VAL A C 1
ATOM 1031 O O . VAL A 1 133 ? -30.108 14.274 -3.810 1.00 37.03 133 VAL A O 1
ATOM 1034 N N . ALA A 1 134 ? -30.305 12.045 -3.935 1.00 36.19 134 ALA A N 1
ATOM 1035 C CA . ALA A 1 134 ? -31.076 12.039 -5.163 1.00 36.19 134 ALA A CA 1
ATOM 1036 C C . ALA A 1 134 ? -32.549 12.255 -4.792 1.00 36.19 134 ALA A C 1
ATOM 1038 O O . ALA A 1 134 ? -33.223 11.345 -4.313 1.00 36.19 134 ALA A O 1
ATOM 1039 N N . THR A 1 135 ? -33.064 13.462 -5.005 1.00 33.28 135 THR A N 1
ATOM 1040 C CA . THR A 1 135 ? -34.481 13.672 -5.309 1.00 33.28 135 THR A CA 1
ATOM 1041 C C . THR A 1 135 ? -34.611 14.854 -6.255 1.00 33.28 135 THR A C 1
ATOM 1043 O O . THR A 1 135 ? -33.978 15.896 -6.117 1.00 33.28 135 THR A O 1
ATOM 1046 N N . THR A 1 136 ? -35.397 14.581 -7.279 1.00 30.58 136 THR A N 1
ATOM 1047 C CA . THR A 1 136 ? -35.772 15.377 -8.435 1.00 30.58 136 THR A CA 1
ATOM 1048 C C . THR A 1 136 ? -36.298 16.774 -8.102 1.00 30.58 136 THR A C 1
ATOM 1050 O O . THR A 1 136 ? -36.935 16.996 -7.077 1.00 30.58 136 THR A O 1
ATOM 1053 N N . ALA A 1 137 ? -36.038 17.687 -9.037 1.00 35.72 137 ALA A N 1
ATOM 1054 C CA . ALA A 1 137 ? -36.372 19.104 -9.039 1.00 35.72 137 ALA A CA 1
ATOM 1055 C C . ALA A 1 137 ? -37.847 19.445 -8.763 1.00 35.72 137 ALA A C 1
ATOM 1057 O O . ALA A 1 137 ? -38.729 18.771 -9.285 1.00 35.72 137 ALA A O 1
ATOM 1058 N N . ILE A 1 138 ? -38.075 20.578 -8.085 1.00 33.22 138 ILE A N 1
ATOM 1059 C CA . ILE A 1 138 ? -38.947 21.672 -8.550 1.00 33.22 138 ILE A CA 1
ATOM 1060 C C . ILE A 1 138 ? -38.615 22.988 -7.816 1.00 33.22 138 ILE A C 1
ATOM 1062 O O . ILE A 1 138 ? -38.673 23.066 -6.598 1.00 33.22 138 ILE A O 1
ATOM 1066 N N . ASP A 1 139 ? -38.255 23.977 -8.635 1.00 32.53 139 ASP A N 1
ATOM 1067 C CA . ASP A 1 139 ? -38.641 25.396 -8.624 1.00 32.53 139 ASP A CA 1
ATOM 1068 C C . ASP A 1 139 ? -38.432 26.308 -7.388 1.00 32.53 139 ASP A C 1
ATOM 1070 O O . ASP A 1 139 ? -38.938 26.084 -6.296 1.00 32.53 139 ASP A O 1
ATOM 1074 N N . GLY A 1 140 ? -37.772 27.444 -7.654 1.00 27.62 140 GLY A N 1
ATOM 1075 C CA . GLY A 1 140 ? -38.165 28.750 -7.116 1.00 27.62 140 GLY A CA 1
ATOM 1076 C C . GLY A 1 140 ? -37.817 29.124 -5.669 1.00 27.62 140 GLY A C 1
ATOM 1077 O O . GLY A 1 140 ? -38.655 29.046 -4.789 1.00 27.62 140 GLY A O 1
ATOM 1078 N N . GLY A 1 141 ? -36.640 29.733 -5.478 1.00 31.69 141 GLY A N 1
ATOM 1079 C CA . GLY A 1 141 ? -36.469 30.997 -4.736 1.00 31.69 141 GLY A CA 1
ATOM 1080 C C . GLY A 1 141 ? -36.846 31.117 -3.241 1.00 31.69 141 GLY A C 1
ATOM 1081 O O . GLY A 1 141 ? -38.006 31.061 -2.860 1.00 31.69 141 GLY A O 1
ATOM 1082 N N . LYS A 1 142 ? -35.849 31.591 -2.473 1.00 26.81 142 LYS A N 1
ATOM 1083 C CA . LYS A 1 142 ? -35.865 32.254 -1.144 1.00 26.81 142 LYS A CA 1
ATOM 1084 C C . LYS A 1 142 ? -35.447 31.402 0.061 1.00 26.81 142 LYS A C 1
ATOM 1086 O O . LYS A 1 142 ? -36.004 30.363 0.378 1.00 26.81 142 LYS A O 1
ATOM 1091 N N . ALA A 1 143 ? -34.450 31.952 0.757 1.00 39.16 143 ALA A N 1
ATOM 1092 C CA . ALA A 1 143 ? -33.919 31.525 2.041 1.00 39.16 143 ALA A CA 1
ATOM 1093 C C . ALA A 1 143 ? -35.013 31.345 3.099 1.00 39.16 143 ALA A C 1
ATOM 1095 O O . ALA A 1 143 ? -35.835 32.243 3.266 1.00 39.16 143 ALA A O 1
ATOM 1096 N N . THR A 1 144 ? -34.981 30.256 3.870 1.00 27.33 144 THR A N 1
ATOM 1097 C CA . THR A 1 144 ? -35.615 30.174 5.196 1.00 27.33 144 THR A CA 1
ATOM 1098 C C . THR A 1 144 ? -34.914 29.112 6.047 1.00 27.33 144 THR A C 1
ATOM 1100 O O . THR A 1 144 ? -34.443 28.093 5.555 1.00 27.33 144 THR A O 1
ATOM 1103 N N . GLN A 1 145 ? -34.795 29.445 7.326 1.00 34.06 145 GLN A N 1
ATOM 1104 C CA . GLN A 1 145 ? -34.080 28.773 8.400 1.00 34.06 145 GLN A CA 1
ATOM 1105 C C . GLN A 1 145 ? -34.591 27.357 8.700 1.00 34.06 145 GLN A C 1
ATOM 1107 O O . GLN A 1 145 ? -35.774 27.052 8.570 1.00 34.06 145 GLN A O 1
ATOM 1112 N N . THR A 1 146 ? -33.665 26.532 9.181 1.00 29.58 146 THR A N 1
ATOM 1113 C CA . THR A 1 146 ? -33.839 25.198 9.754 1.00 29.58 146 THR A CA 1
ATOM 1114 C C . THR A 1 146 ? -34.829 25.214 10.926 1.00 29.58 146 THR A C 1
ATOM 1116 O O . THR A 1 146 ? -34.465 25.552 12.051 1.00 29.58 146 THR A O 1
ATOM 1119 N N . ALA A 1 147 ? -36.080 24.830 10.675 1.00 32.94 147 ALA A N 1
ATOM 1120 C CA . ALA A 1 147 ? -37.041 24.467 11.712 1.00 32.94 147 ALA A CA 1
ATOM 1121 C C . ALA A 1 147 ? -37.028 22.939 11.873 1.00 32.94 147 ALA A C 1
ATOM 1123 O O . ALA A 1 147 ? -37.373 22.201 10.952 1.00 32.94 147 ALA A O 1
ATOM 1124 N N . LEU A 1 148 ? -36.579 22.472 13.038 1.00 38.50 148 LEU A N 1
ATOM 1125 C CA . LEU A 1 148 ? -36.591 21.068 13.445 1.00 38.50 148 LEU A CA 1
ATOM 1126 C C . LEU A 1 148 ? -38.051 20.601 13.549 1.00 38.50 148 LEU A C 1
ATOM 1128 O O . LEU A 1 148 ? -38.777 21.010 14.455 1.00 38.50 148 LEU A O 1
ATOM 1132 N N . VAL A 1 149 ? -38.493 19.785 12.593 1.00 40.41 149 VAL A N 1
ATOM 1133 C CA . VAL A 1 149 ? -39.835 19.193 12.586 1.00 40.41 149 VAL A CA 1
ATOM 1134 C C . VAL A 1 149 ? -39.905 18.161 13.710 1.00 40.41 149 VAL A C 1
ATOM 1136 O O . VAL A 1 149 ? -39.194 17.158 13.686 1.00 40.41 149 VAL A O 1
ATOM 1139 N N . LYS A 1 150 ? -40.736 18.435 14.720 1.00 42.56 150 LYS A N 1
ATOM 1140 C CA . LYS A 1 150 ? -41.032 17.506 15.816 1.00 42.56 150 LYS A CA 1
ATOM 1141 C C . LYS A 1 150 ? -41.840 16.329 15.235 1.00 42.56 150 LYS A C 1
ATOM 1143 O O . LYS A 1 150 ? -42.879 16.602 14.630 1.00 42.56 150 LYS A O 1
ATOM 1148 N N . PRO A 1 151 ? -41.391 15.067 15.364 1.00 50.75 151 PRO A N 1
ATOM 1149 C CA . PRO A 1 151 ? -42.115 13.920 14.817 1.00 50.75 151 PRO A CA 1
ATOM 1150 C C . PRO A 1 151 ? -43.480 13.767 15.495 1.00 50.75 151 PRO A C 1
ATOM 1152 O O . PRO A 1 151 ? -43.623 14.006 16.698 1.00 50.75 151 PRO A O 1
ATOM 1155 N N . SER A 1 152 ? -44.491 13.400 14.710 1.00 56.03 152 SER A N 1
ATOM 1156 C CA . SER A 1 152 ? -45.860 13.207 15.196 1.00 56.03 152 SER A CA 1
ATOM 1157 C C . SER A 1 152 ? -45.950 11.954 16.078 1.00 56.03 152 SER A C 1
ATOM 1159 O O . SER A 1 152 ? -45.154 11.024 15.944 1.00 56.03 152 SER A O 1
ATOM 1161 N N . ILE A 1 153 ? -46.931 11.897 16.984 1.00 56.50 153 ILE A N 1
ATOM 1162 C CA . ILE A 1 153 ? -47.060 10.813 17.980 1.00 56.50 153 ILE A CA 1
ATOM 1163 C C . ILE A 1 153 ? -47.193 9.431 17.309 1.00 56.50 153 ILE A C 1
ATOM 1165 O O . ILE A 1 153 ? -46.644 8.452 17.811 1.00 56.50 153 ILE A O 1
ATOM 1169 N N . ASP A 1 154 ? -47.839 9.351 16.143 1.00 58.72 154 ASP A N 1
ATOM 1170 C CA . ASP A 1 154 ? -47.982 8.097 15.388 1.00 58.72 154 ASP A CA 1
ATOM 1171 C C . ASP A 1 154 ? -46.645 7.590 14.814 1.00 58.72 154 ASP A C 1
ATOM 1173 O O . ASP A 1 154 ? -46.395 6.384 14.752 1.00 58.72 154 ASP A O 1
ATOM 1177 N N . GLU A 1 155 ? -45.744 8.503 14.441 1.00 64.38 155 GLU A N 1
ATOM 1178 C CA . GLU A 1 155 ? -44.395 8.158 13.977 1.00 64.38 155 GLU A CA 1
ATOM 1179 C C . GLU A 1 155 ? -43.538 7.671 15.146 1.00 64.38 155 GLU A C 1
ATOM 1181 O O . GLU A 1 155 ? -42.750 6.733 15.005 1.00 64.38 155 GLU A O 1
ATOM 1186 N N . LEU A 1 156 ? -43.744 8.262 16.326 1.00 67.69 156 LEU A N 1
ATOM 1187 C CA . LEU A 1 156 ? -43.052 7.875 17.546 1.00 67.69 156 LEU A CA 1
ATOM 1188 C C . LEU A 1 156 ? -43.388 6.441 17.961 1.00 67.69 156 LEU A C 1
ATOM 1190 O O . LEU A 1 156 ? -42.488 5.679 18.308 1.00 67.69 156 LEU A O 1
ATOM 1194 N N . GLU A 1 157 ? -44.658 6.043 17.871 1.00 65.12 157 GLU A N 1
ATOM 1195 C CA . GLU A 1 157 ? -45.082 4.667 18.144 1.00 65.12 157 GLU A CA 1
ATOM 1196 C C . GLU A 1 157 ? -44.411 3.662 17.196 1.00 65.12 157 GLU A C 1
ATOM 1198 O O . GLU A 1 157 ? -43.897 2.631 17.638 1.00 65.12 157 GLU A O 1
ATOM 1203 N N . GLY A 1 158 ? -44.358 3.974 15.897 1.00 65.06 158 GLY A N 1
ATOM 1204 C CA . GLY A 1 158 ? -43.682 3.134 14.907 1.00 65.06 158 GLY A CA 1
ATOM 1205 C C . GLY A 1 158 ? -42.183 2.995 15.182 1.00 65.06 158 GLY A C 1
ATOM 1206 O O . GLY A 1 158 ? -41.640 1.888 15.133 1.00 65.06 158 GLY A O 1
ATOM 1207 N N . LEU A 1 159 ? -41.526 4.102 15.536 1.00 68.75 159 LEU A N 1
ATOM 1208 C CA . LEU A 1 159 ? -40.097 4.139 15.850 1.00 68.75 159 LEU A CA 1
ATOM 1209 C C . LEU A 1 159 ? -39.766 3.376 17.134 1.00 68.75 159 LEU A C 1
ATOM 1211 O O . LEU A 1 159 ? -38.803 2.608 17.152 1.00 68.75 159 LEU A O 1
ATOM 1215 N N . VAL A 1 160 ? -40.575 3.532 18.184 1.00 71.00 160 VAL A N 1
ATOM 1216 C CA . VAL A 1 160 ? -40.416 2.780 19.436 1.00 71.00 160 VAL A CA 1
ATOM 1217 C C . VAL A 1 160 ? -40.622 1.287 19.185 1.00 71.00 160 VAL A C 1
ATOM 1219 O O . VAL A 1 160 ? -39.808 0.476 19.622 1.00 71.00 160 VAL A O 1
ATOM 1222 N N . LEU A 1 161 ? -41.660 0.902 18.439 1.00 67.12 161 LEU A N 1
ATOM 1223 C CA . LEU A 1 161 ? -41.937 -0.504 18.146 1.00 67.12 161 LEU A CA 1
ATOM 1224 C C . LEU A 1 161 ? -40.819 -1.149 17.316 1.00 67.12 161 LEU A C 1
ATOM 1226 O O . LEU A 1 161 ? -40.413 -2.277 17.604 1.00 67.12 161 LEU A O 1
ATOM 1230 N N . ALA A 1 162 ? -40.312 -0.446 16.301 1.00 68.25 162 ALA A N 1
ATOM 1231 C CA . ALA A 1 162 ? -39.187 -0.910 15.495 1.00 68.25 162 ALA A CA 1
ATOM 1232 C C . ALA A 1 162 ? -37.930 -1.083 16.355 1.00 68.25 162 ALA A C 1
ATOM 1234 O O . ALA A 1 162 ? -37.268 -2.118 16.276 1.00 68.25 162 ALA A O 1
ATOM 1235 N N . TYR A 1 163 ? -37.659 -0.114 17.233 1.00 70.38 163 TYR A N 1
ATOM 1236 C CA . TYR A 1 163 ? -36.521 -0.159 18.141 1.00 70.38 163 TYR A CA 1
ATOM 1237 C C . TYR A 1 163 ? -36.614 -1.338 19.118 1.00 70.38 163 TYR A C 1
ATOM 1239 O O . TYR A 1 163 ? -35.669 -2.112 19.245 1.00 70.38 163 TYR A O 1
ATOM 1247 N N . VAL A 1 164 ? -37.771 -1.540 19.755 1.00 68.62 164 VAL A N 1
ATOM 1248 C CA . VAL A 1 164 ? -37.984 -2.644 20.706 1.00 68.62 164 VAL A CA 1
ATOM 1249 C C . VAL A 1 164 ? -37.895 -4.005 20.010 1.00 68.62 164 VAL A C 1
ATOM 1251 O O . VAL A 1 164 ? -37.293 -4.924 20.562 1.00 68.62 164 VAL A O 1
ATOM 1254 N N . LYS A 1 165 ? -38.428 -4.152 18.789 1.00 68.19 165 LYS A N 1
ATOM 1255 C CA . LYS A 1 165 ? -38.285 -5.394 18.006 1.00 68.19 165 LYS A CA 1
ATOM 1256 C C . LYS A 1 165 ? -36.830 -5.673 17.629 1.00 68.19 165 LYS A C 1
ATOM 1258 O O . LYS A 1 165 ? -36.395 -6.817 17.714 1.00 68.19 165 LYS A O 1
ATOM 1263 N N . GLN A 1 166 ? -36.083 -4.642 17.237 1.00 61.88 166 GLN A N 1
ATOM 1264 C CA . GLN A 1 166 ? -34.684 -4.763 16.827 1.00 61.88 166 GLN A CA 1
ATOM 1265 C C . GLN A 1 166 ? -33.754 -5.090 18.002 1.00 61.88 166 GLN A C 1
ATOM 1267 O O . GLN A 1 166 ? -32.826 -5.880 17.851 1.00 61.88 166 GLN A O 1
ATOM 1272 N N . HIS A 1 167 ? -34.021 -4.519 19.176 1.00 59.69 167 HIS A N 1
ATOM 1273 C CA . HIS A 1 167 ? -33.231 -4.725 20.391 1.00 59.69 167 HIS A CA 1
ATOM 1274 C C . HIS A 1 167 ? -33.803 -5.813 21.316 1.00 59.69 167 HIS A C 1
ATOM 1276 O O . HIS A 1 167 ? -33.427 -5.898 22.485 1.00 59.69 167 HIS A O 1
ATOM 1282 N N . GLY A 1 168 ? -34.702 -6.663 20.807 1.00 55.22 168 GLY A N 1
ATOM 1283 C CA . GLY A 1 168 ? -35.170 -7.858 21.513 1.00 55.22 168 GLY A CA 1
ATOM 1284 C C . GLY A 1 168 ? -35.960 -7.580 22.796 1.00 55.22 168 GLY A C 1
ATOM 1285 O O . GLY A 1 168 ? -35.890 -8.371 23.731 1.00 55.22 168 GLY A O 1
ATOM 1286 N N . GLY A 1 169 ? -36.698 -6.469 22.862 1.00 61.56 169 GLY A N 1
ATOM 1287 C CA . GLY A 1 169 ? -37.533 -6.113 24.014 1.00 61.56 169 GLY A CA 1
ATOM 1288 C C . GLY A 1 169 ? -36.977 -4.999 24.906 1.00 61.56 169 GLY A C 1
ATOM 1289 O O . GLY A 1 169 ? -37.685 -4.553 25.805 1.00 61.56 169 GLY A O 1
ATOM 1290 N N . PHE A 1 170 ? -35.755 -4.517 24.661 1.00 61.75 170 PHE A N 1
ATOM 1291 C CA . PHE A 1 170 ? -35.118 -3.480 25.482 1.00 61.75 170 PHE A CA 1
ATOM 1292 C C . PHE A 1 170 ? -35.149 -2.105 24.800 1.00 61.75 170 PHE A C 1
ATOM 1294 O O . PHE A 1 170 ? -34.723 -1.959 23.656 1.00 61.75 170 PHE A O 1
ATOM 1301 N N . LEU A 1 171 ? -35.632 -1.084 25.518 1.00 75.44 171 LEU A N 1
ATOM 1302 C CA . LEU A 1 171 ? -35.645 0.317 25.084 1.00 75.44 171 LEU A CA 1
ATOM 1303 C C . LEU A 1 171 ? -34.826 1.173 26.053 1.00 75.44 171 LEU A C 1
ATOM 1305 O O . LEU A 1 171 ? -35.219 1.343 27.208 1.00 75.44 171 LEU A O 1
ATOM 1309 N N . ASP A 1 172 ? -33.725 1.759 25.578 1.00 75.50 172 ASP A N 1
ATOM 1310 C CA . ASP A 1 172 ? -33.017 2.791 26.336 1.00 75.50 172 ASP A CA 1
ATOM 1311 C C . ASP A 1 172 ? -33.682 4.149 26.096 1.00 75.50 172 ASP A C 1
ATOM 1313 O O . ASP A 1 172 ? -33.548 4.765 25.036 1.00 75.50 172 ASP A O 1
ATOM 1317 N N . ILE A 1 173 ? -34.417 4.607 27.107 1.00 70.12 173 ILE A N 1
ATOM 1318 C CA . ILE A 1 173 ? -35.187 5.847 27.051 1.00 70.12 173 ILE A CA 1
ATOM 1319 C C . ILE A 1 173 ? -34.259 7.052 26.853 1.00 70.12 173 ILE A C 1
ATOM 1321 O O . ILE A 1 173 ? -34.589 7.931 26.068 1.00 70.12 173 ILE A O 1
ATOM 1325 N N . LYS A 1 174 ? -33.082 7.095 27.491 1.00 70.38 174 LYS A N 1
ATOM 1326 C CA . LYS A 1 174 ? -32.183 8.258 27.387 1.00 70.38 174 LYS A CA 1
ATOM 1327 C C . LYS A 1 174 ? -31.613 8.381 25.981 1.00 70.38 174 LYS A C 1
ATOM 1329 O O . LYS A 1 174 ? -31.655 9.456 25.390 1.00 70.38 174 LYS A O 1
ATOM 1334 N N . TYR A 1 175 ? -31.159 7.259 25.431 1.00 69.31 175 TYR A N 1
ATOM 1335 C CA . TYR A 1 175 ? -30.659 7.207 24.062 1.00 69.31 175 TYR A CA 1
ATOM 1336 C C . TYR A 1 175 ? -31.753 7.559 23.046 1.00 69.31 175 TYR A C 1
ATOM 1338 O O . TYR A 1 175 ? -31.515 8.304 22.097 1.00 69.31 175 TYR A O 1
ATOM 1346 N N . PHE A 1 176 ? -32.974 7.063 23.256 1.00 70.56 176 PHE A N 1
ATOM 1347 C CA . PHE A 1 176 ? -34.098 7.326 22.361 1.00 70.56 176 PHE A CA 1
ATOM 1348 C C . PHE A 1 176 ? -34.552 8.798 22.405 1.00 70.56 176 PHE A C 1
ATOM 1350 O O . PHE A 1 176 ? -34.834 9.384 21.360 1.00 70.56 176 PHE A O 1
ATOM 1357 N N . GLN A 1 177 ? -34.550 9.420 23.588 1.00 70.81 177 GLN A N 1
ATOM 1358 C CA . GLN A 1 177 ? -34.841 10.845 23.764 1.00 70.81 177 GLN A CA 1
ATOM 1359 C C . GLN A 1 177 ? -33.846 11.741 23.013 1.00 70.81 177 GLN A C 1
ATOM 1361 O O . GLN A 1 177 ? -34.263 12.646 22.294 1.00 70.81 177 GLN A O 1
ATOM 1366 N N . GLU A 1 178 ? -32.543 11.475 23.142 1.00 67.06 178 GLU A N 1
ATOM 1367 C CA . GLU A 1 178 ? -31.496 12.253 22.463 1.00 67.06 178 GLU A CA 1
ATOM 1368 C C . GLU A 1 178 ? -31.509 12.035 20.948 1.00 67.06 178 GLU A C 1
ATOM 1370 O O . GLU A 1 178 ? -31.337 12.979 20.179 1.00 67.06 178 GLU A O 1
ATOM 1375 N N . LYS A 1 179 ? -31.764 10.797 20.510 1.00 59.28 179 LYS A N 1
ATOM 1376 C CA . LYS A 1 179 ? -31.767 10.425 19.093 1.00 59.28 179 LYS A CA 1
ATOM 1377 C C . LYS A 1 179 ? -32.941 11.017 18.315 1.00 59.28 179 LYS A C 1
ATOM 1379 O O . LYS A 1 179 ? -32.760 11.409 17.166 1.00 59.28 179 LYS A O 1
ATOM 1384 N N . TYR A 1 180 ? -34.131 11.049 18.913 1.00 62.34 180 TYR A N 1
ATOM 1385 C CA . TYR A 1 180 ? -35.357 11.494 18.237 1.00 62.34 180 TYR A CA 1
ATOM 1386 C C . TYR A 1 180 ? -35.861 12.860 18.723 1.00 62.34 180 TYR A C 1
ATOM 1388 O O . TYR A 1 180 ? -36.890 13.333 18.249 1.00 62.34 180 TYR A O 1
ATOM 1396 N N . GLY A 1 181 ? -35.141 13.513 19.644 1.00 61.59 181 GLY A N 1
ATOM 1397 C CA . GLY A 1 181 ? -35.516 14.824 20.185 1.00 61.59 181 GLY A CA 1
ATOM 1398 C C . GLY A 1 181 ? -36.833 14.805 20.964 1.00 61.59 181 GLY A C 1
ATOM 1399 O O . GLY A 1 181 ? -37.527 15.818 21.037 1.00 61.59 181 GLY A O 1
ATOM 1400 N N . VAL A 1 182 ? -37.196 13.645 21.511 1.00 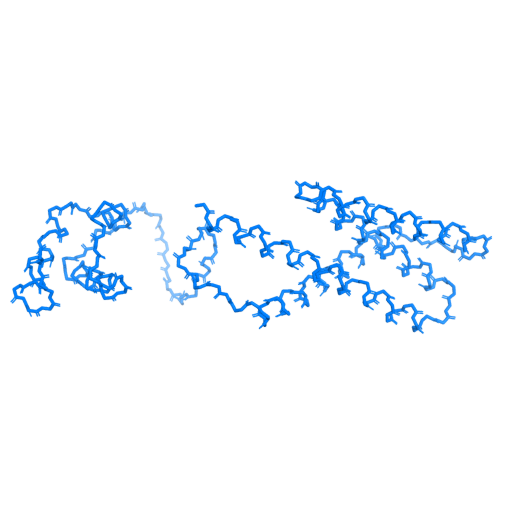68.75 182 VAL A N 1
ATOM 1401 C CA . VAL A 1 182 ? -38.462 13.413 22.213 1.00 68.75 182 VAL A CA 1
ATOM 1402 C C . VAL A 1 182 ? -38.264 13.441 23.715 1.00 68.75 182 VAL A C 1
ATOM 1404 O O . VAL A 1 182 ? -37.205 13.108 24.249 1.00 68.75 182 VAL A O 1
ATOM 1407 N N . THR A 1 183 ? -39.296 13.863 24.427 1.00 74.06 183 THR A N 1
ATOM 1408 C CA . THR A 1 183 ? -39.273 13.890 25.886 1.00 74.06 183 THR A CA 1
ATOM 1409 C C . THR A 1 183 ? -39.582 12.511 26.460 1.00 74.06 183 THR A C 1
ATOM 1411 O O . THR A 1 183 ? -40.218 11.668 25.829 1.00 74.06 183 THR A O 1
ATOM 1414 N N . LYS A 1 184 ? -39.121 12.267 27.689 1.00 70.62 184 LYS A N 1
ATOM 1415 C CA . LYS A 1 184 ? -39.347 11.006 28.404 1.00 70.62 184 LYS A CA 1
ATOM 1416 C C . LYS A 1 184 ? -40.837 10.677 28.480 1.00 70.62 184 LYS A C 1
ATOM 1418 O O . LYS A 1 184 ? -41.211 9.520 28.317 1.00 70.62 184 LYS A O 1
ATOM 1423 N N . ASP A 1 185 ? -41.660 11.695 28.700 1.00 70.69 185 ASP A N 1
ATOM 1424 C CA . ASP A 1 185 ? -43.105 11.549 28.835 1.00 70.69 185 ASP A CA 1
ATOM 1425 C C . ASP A 1 185 ? -43.764 11.159 27.505 1.00 70.69 185 ASP A C 1
ATOM 1427 O O . ASP A 1 185 ? -44.607 10.268 27.499 1.00 70.69 185 ASP A O 1
ATOM 1431 N N . GLU A 1 186 ? -43.309 11.708 26.372 1.00 70.94 186 GLU A N 1
ATOM 1432 C CA . GLU A 1 186 ? -43.789 11.327 25.032 1.00 70.94 186 GLU A CA 1
ATOM 1433 C C . GLU A 1 186 ? -43.436 9.868 24.690 1.00 70.94 186 GLU A C 1
ATOM 1435 O O . GLU A 1 186 ? -44.264 9.127 24.160 1.00 70.94 186 GLU A O 1
ATOM 1440 N N . VAL A 1 187 ? -42.229 9.415 25.049 1.00 72.88 187 VAL A N 1
ATOM 1441 C CA . VAL A 1 187 ? -41.807 8.013 24.857 1.00 72.88 187 VAL A CA 1
ATOM 1442 C C . VAL A 1 187 ? -42.625 7.064 25.736 1.00 72.88 187 VAL A C 1
ATOM 1444 O O . VAL A 1 187 ? -43.024 5.989 25.289 1.00 72.88 187 VAL A O 1
ATOM 1447 N N . LEU A 1 188 ? -42.907 7.457 26.982 1.00 72.00 188 LEU A N 1
ATOM 1448 C CA . LEU A 1 188 ? -43.743 6.678 27.896 1.00 72.00 188 LEU A CA 1
ATOM 1449 C C . LEU A 1 188 ? -45.208 6.637 27.448 1.00 72.00 188 LEU A C 1
ATOM 1451 O O . LEU A 1 188 ? -45.857 5.603 27.604 1.00 72.00 188 LEU A O 1
ATOM 1455 N N . GLU A 1 189 ? -45.731 7.722 26.877 1.00 76.25 189 GLU A N 1
ATOM 1456 C CA . GLU A 1 189 ? -47.080 7.756 26.312 1.00 76.25 189 GLU A CA 1
ATOM 1457 C C . GLU A 1 189 ? -47.191 6.846 25.083 1.00 76.25 189 GLU A C 1
ATOM 1459 O O . GLU A 1 189 ? -48.124 6.045 25.003 1.00 76.25 189 GLU A O 1
ATOM 1464 N N . ALA A 1 190 ? -46.201 6.878 24.185 1.00 72.19 190 ALA A N 1
ATOM 1465 C CA . ALA A 1 190 ? -46.130 5.969 23.042 1.00 72.19 190 ALA A CA 1
ATOM 1466 C C . ALA A 1 190 ? -46.050 4.496 23.486 1.00 72.19 190 ALA A C 1
ATOM 1468 O O . ALA A 1 190 ? -46.757 3.645 22.949 1.00 72.19 190 ALA A O 1
ATOM 1469 N N . LEU A 1 191 ? -45.256 4.183 24.517 1.00 71.94 191 LEU A N 1
ATOM 1470 C CA . LEU A 1 191 ? -45.196 2.834 25.092 1.00 71.94 191 LEU A CA 1
ATOM 1471 C C . LEU A 1 191 ? -46.522 2.397 25.723 1.00 71.94 191 LEU A C 1
ATOM 1473 O O . LEU A 1 191 ? -46.917 1.246 25.547 1.00 71.94 191 LEU A O 1
ATOM 1477 N N . ARG A 1 192 ? -47.223 3.291 26.434 1.00 72.75 192 ARG A N 1
ATOM 1478 C CA . ARG A 1 192 ? -48.552 3.002 27.000 1.00 72.75 192 ARG A CA 1
ATOM 1479 C C . ARG A 1 192 ? -49.572 2.717 25.906 1.00 72.75 192 ARG A C 1
ATOM 1481 O O . ARG A 1 192 ? -50.253 1.704 25.983 1.00 72.75 192 ARG A O 1
ATOM 1488 N N . ARG A 1 193 ? -49.607 3.525 24.843 1.00 74.31 193 ARG A N 1
ATOM 1489 C CA . ARG A 1 193 ? -50.492 3.283 23.692 1.00 74.31 193 ARG A CA 1
ATOM 1490 C C . ARG A 1 193 ? -50.158 1.983 22.965 1.00 74.31 193 ARG A C 1
ATOM 1492 O O . ARG A 1 193 ? -51.064 1.260 22.561 1.00 74.31 193 ARG A O 1
ATOM 1499 N N . LEU A 1 194 ? -48.877 1.645 22.826 1.00 71.81 194 LEU A N 1
ATOM 1500 C CA . LEU A 1 194 ? -48.447 0.360 22.262 1.00 71.81 194 LEU A CA 1
ATOM 1501 C C . LEU A 1 194 ? -48.806 -0.832 23.164 1.00 71.81 194 LEU A C 1
ATOM 1503 O O . LEU A 1 194 ? -49.094 -1.916 22.649 1.00 71.81 194 LEU A O 1
ATOM 1507 N N . ALA A 1 195 ? -48.823 -0.634 24.484 1.00 69.12 195 ALA A N 1
ATOM 1508 C CA . ALA A 1 195 ? -49.284 -1.629 25.445 1.00 69.12 195 ALA A CA 1
ATOM 1509 C C . ALA A 1 195 ? -50.808 -1.809 25.407 1.00 69.12 195 ALA A C 1
ATOM 1511 O O . ALA A 1 195 ? -51.277 -2.945 25.366 1.00 69.12 195 ALA A O 1
ATOM 1512 N N . ASP A 1 196 ? -51.572 -0.718 25.305 1.00 72.81 196 ASP A N 1
ATOM 1513 C CA . ASP A 1 196 ? -53.032 -0.749 25.138 1.00 72.81 196 ASP A CA 1
ATOM 1514 C C . ASP A 1 196 ? -53.438 -1.405 23.807 1.00 72.81 196 ASP A C 1
ATOM 1516 O O . ASP A 1 196 ? -54.443 -2.111 23.728 1.00 72.81 196 ASP A O 1
ATOM 1520 N N . LYS A 1 197 ? -52.612 -1.246 22.763 1.00 70.12 197 LYS A N 1
ATOM 1521 C CA . LYS A 1 197 ? -52.745 -1.941 21.470 1.00 70.12 197 LYS A CA 1
ATOM 1522 C C . LYS A 1 197 ? -52.280 -3.408 21.511 1.00 70.12 197 LYS A C 1
ATOM 1524 O O . LYS A 1 197 ? -52.371 -4.096 20.497 1.00 70.12 197 LYS A O 1
ATOM 1529 N N . GLY A 1 198 ? -51.770 -3.898 22.646 1.00 59.12 198 GLY A N 1
ATOM 1530 C CA . GLY A 1 198 ? -51.344 -5.289 22.845 1.00 59.12 198 GLY A CA 1
ATOM 1531 C C . GLY A 1 198 ? -50.053 -5.689 22.119 1.00 59.12 198 GLY A C 1
ATOM 1532 O O . GLY A 1 198 ? -49.743 -6.875 22.031 1.00 59.12 198 GLY A O 1
ATOM 1533 N N . LEU A 1 199 ? -49.299 -4.722 21.586 1.00 60.50 199 LEU A N 1
ATOM 1534 C CA . LEU A 1 199 ? -48.095 -4.960 20.776 1.00 60.50 199 LEU A CA 1
ATOM 1535 C C . LEU A 1 199 ? -46.820 -5.063 21.621 1.00 60.50 199 LEU A C 1
ATOM 1537 O O . LEU A 1 199 ? -45.824 -5.622 21.162 1.00 60.50 199 LEU A O 1
ATOM 1541 N N . VAL A 1 200 ? -46.843 -4.523 22.842 1.00 62.88 200 VAL A N 1
ATOM 1542 C CA . VAL A 1 200 ? -45.708 -4.517 23.772 1.00 62.88 200 VAL A CA 1
ATOM 1543 C C . VAL A 1 200 ? -46.224 -4.770 25.187 1.00 62.88 200 VAL A C 1
ATOM 1545 O O . VAL A 1 200 ? -47.207 -4.171 25.609 1.00 62.88 200 VAL A O 1
ATOM 1548 N N . ARG A 1 201 ? -45.562 -5.644 25.950 1.00 57.16 201 ARG A N 1
ATOM 1549 C CA . ARG A 1 201 ? -45.850 -5.844 27.376 1.00 57.16 201 ARG A CA 1
ATOM 1550 C C . ARG A 1 201 ? -44.747 -5.180 28.185 1.00 57.16 201 ARG A C 1
ATOM 1552 O O . ARG A 1 201 ? -43.604 -5.619 28.132 1.00 57.16 201 ARG A O 1
ATOM 1559 N N . ILE A 1 202 ? -45.097 -4.121 28.906 1.00 62.62 202 ILE A N 1
ATOM 1560 C CA . ILE A 1 202 ? -44.178 -3.445 29.824 1.00 62.62 202 ILE A CA 1
ATOM 1561 C C . ILE A 1 202 ? -44.058 -4.343 31.063 1.00 62.62 202 ILE A C 1
ATOM 1563 O O . ILE A 1 202 ? -45.073 -4.649 31.693 1.00 62.62 202 ILE A O 1
ATOM 1567 N N . ALA A 1 203 ? -42.849 -4.833 31.335 1.00 53.44 203 ALA A N 1
ATOM 1568 C CA . ALA A 1 203 ? -42.518 -5.660 32.495 1.00 53.44 203 ALA A CA 1
ATOM 1569 C C . ALA A 1 203 ? -41.786 -4.831 33.552 1.00 53.44 203 ALA A C 1
ATOM 1571 O O . ALA A 1 203 ? -41.023 -3.921 33.151 1.00 53.44 203 ALA A O 1
#